Protein AF-A0A9W4NIS5-F1 (afdb_monomer)

Sequence (212 aa):
MEQDPGFIAAVEEARQGLAEGGVPIGAALVSKDGKILGRGHNMRVQKGSAILHMSALENSGRLPASAYEGATMYTTLSPCDMCTGACLLYKVKRVVIGENKSFMGGEDLLKNRGAETVVLDNQECKDLMEKFMKDSPQLWYVLGVWFAGQSASLVSGLANFIINTNCSVRCSGTRISVSNLIRHAYINPIYIWKSNNPSRSRNTFKSKIISF

pLDDT: mean 76.94, std 27.96, range [25.64, 98.81]

Secondary structure (DSSP, 8-state):
-TTSHHHHHHHHHHHHHHHTTS---EEEEE-TTS-EEEEEE--TTTT--SS-SSTHHHHT-S--GGGTTT-EEEEEEPPPHHHHHHHHHTT-SEEEEEE-SS---SHHHHHHTT-EEEE---HHHHHHHHHHHHH-HHHHHT-TTSTTSS-THHHHHHHHHHHHS-PEEEETTEEEEHHHHHHHHTT-TT---------------PPPP---

Nearest PDB structures (foldseek):
  8i3p-assembly1_A  TM=9.711E-01  e=4.984E-20  Saccharomyces cerevisiae S288C
  8vlj-assembly1_B  TM=9.833E-01  e=7.877E-20  Saccharomyces cerevisiae
  1ysb-assembly1_A  TM=9.838E-01  e=1.968E-19  Saccharomyces cerevisiae
  8vlm-assembly2_C  TM=9.816E-01  e=2.913E-19  Saccharomyces cerevisiae
  2o3k-assembly1_B  TM=9.723E-01  e=4.605E-19  Saccharomyces cerevisiae

Foldseek 3Di:
DCPQPQQVLQQVQLVVCVVVVHHSKKKFKAFLVSHTLFIHAACCPVPVDPQVHYCRVVRSPDDDLNRQVQIEMEMAEADAPSRLVVNVVSVRQEYEYNDDPLHHHCQVVCVVSRRHYHYPPHPSSVVSNVVCCVVPVCNVCVPPVRPPDDDCPVVVVVVVVLQPPQDWDDDPHDTDGPVVVVVVCPPDVPDDDDDPDPDDDDDDDDDDDDDD

Solvent-accessible surface area (backbone atoms only — not comparable to full-atom values): 12149 Å² total; per-residue (Å²): 110,80,83,35,71,46,41,44,48,4,50,52,24,11,53,49,17,40,76,69,73,25,55,52,31,6,11,14,34,22,28,62,87,70,46,76,56,16,54,23,23,18,31,37,63,80,66,70,35,93,76,37,58,52,26,8,64,67,61,37,53,96,68,63,75,72,57,28,51,60,8,36,38,22,26,24,44,38,43,42,61,70,56,36,49,50,41,57,74,58,49,35,38,29,39,41,23,23,24,50,83,97,46,68,45,32,62,66,58,40,46,77,70,68,22,48,72,46,75,68,69,35,63,68,44,44,52,50,44,53,51,45,49,70,76,39,41,69,77,64,56,71,49,83,78,65,66,86,77,59,74,69,70,70,60,46,57,59,49,51,52,59,70,72,44,91,62,69,58,79,56,95,94,44,85,47,57,54,75,66,58,52,62,59,64,76,75,52,93,86,75,87,87,79,79,92,64,98,82,78,82,92,78,88,81,83,82,79,87,79,89,130

Structure (mmCIF, N/CA/C/O backbone):
data_AF-A0A9W4NIS5-F1
#
_entry.id   AF-A0A9W4NIS5-F1
#
loop_
_atom_site.group_PDB
_atom_site.id
_atom_site.type_symbol
_atom_site.label_atom_id
_atom_site.label_alt_id
_atom_site.label_comp_id
_atom_site.label_asym_id
_atom_site.label_entity_id
_atom_site.label_seq_id
_atom_site.pdbx_PDB_ins_code
_atom_site.Cartn_x
_atom_site.Cartn_y
_atom_site.Cartn_z
_atom_site.occupancy
_atom_site.B_iso_or_equiv
_atom_site.auth_seq_id
_atom_site.auth_comp_id
_atom_site.auth_asym_id
_atom_site.auth_atom_id
_atom_site.pdbx_PDB_model_num
ATOM 1 N N . MET A 1 1 ? -14.913 -3.752 -1.305 1.00 81.00 1 MET A N 1
ATOM 2 C CA . MET A 1 1 ? -13.622 -3.216 -0.812 1.00 81.00 1 MET A CA 1
ATOM 3 C C . MET A 1 1 ? -12.853 -2.514 -1.920 1.00 81.00 1 MET A C 1
ATOM 5 O O . MET A 1 1 ? -12.187 -1.541 -1.623 1.00 81.00 1 MET A O 1
ATOM 9 N N . GLU A 1 2 ? -12.975 -2.926 -3.185 1.00 87.38 2 GLU A N 1
ATOM 10 C CA . GLU A 1 2 ? -12.350 -2.194 -4.302 1.00 87.38 2 GLU A CA 1
ATOM 11 C C . GLU A 1 2 ? -12.879 -0.757 -4.477 1.00 87.38 2 GLU A C 1
ATOM 13 O O . GLU A 1 2 ? -12.187 0.115 -4.980 1.00 87.38 2 GLU A O 1
ATOM 18 N N . GLN A 1 3 ? -14.104 -0.495 -4.024 1.00 92.88 3 GLN A N 1
ATOM 19 C CA . GLN A 1 3 ? -14.760 0.815 -4.063 1.00 92.88 3 GLN A CA 1
ATOM 20 C C . GLN A 1 3 ? -14.457 1.656 -2.812 1.00 92.88 3 GLN A C 1
ATOM 22 O O . GLN A 1 3 ? -15.015 2.737 -2.642 1.00 92.88 3 GLN A O 1
ATOM 27 N N . ASP A 1 4 ? -13.624 1.145 -1.901 1.00 96.31 4 ASP A N 1
ATOM 28 C CA . ASP A 1 4 ? -13.212 1.874 -0.707 1.00 96.31 4 ASP A CA 1
ATOM 29 C C . ASP A 1 4 ? -12.335 3.073 -1.113 1.00 96.31 4 ASP A C 1
ATOM 31 O O . ASP A 1 4 ? -11.377 2.878 -1.871 1.00 96.31 4 ASP A O 1
ATOM 35 N N . PRO A 1 5 ? -12.602 4.294 -0.610 1.00 97.38 5 PRO A N 1
ATOM 36 C CA . PRO A 1 5 ? -11.780 5.466 -0.902 1.00 97.38 5 PRO A CA 1
ATOM 37 C C . PRO A 1 5 ? -10.281 5.257 -0.643 1.00 97.38 5 PRO A C 1
ATOM 39 O O . PRO A 1 5 ? -9.452 5.803 -1.370 1.00 97.38 5 PRO A O 1
ATOM 42 N N . GLY A 1 6 ? -9.917 4.451 0.360 1.00 98.25 6 GLY A N 1
ATOM 43 C CA . GLY A 1 6 ? -8.529 4.093 0.647 1.00 98.25 6 GLY A CA 1
ATOM 44 C C . GLY A 1 6 ? -7.890 3.243 -0.448 1.00 98.25 6 GLY A C 1
ATOM 45 O O . GLY A 1 6 ? -6.753 3.500 -0.844 1.00 98.25 6 GLY A O 1
ATOM 46 N N . PHE A 1 7 ? -8.626 2.262 -0.977 1.00 98.62 7 PHE A N 1
ATOM 47 C CA . PHE A 1 7 ? -8.127 1.428 -2.069 1.00 98.62 7 PHE A CA 1
ATOM 48 C C . PHE A 1 7 ? -8.050 2.208 -3.383 1.00 98.62 7 PHE A C 1
ATOM 50 O O . PHE A 1 7 ? -7.034 2.136 -4.071 1.00 98.62 7 PHE A O 1
ATOM 57 N N . ILE A 1 8 ? -9.068 3.021 -3.686 1.00 98.69 8 ILE A N 1
ATOM 58 C CA . ILE A 1 8 ? -9.067 3.919 -4.851 1.00 98.69 8 ILE A CA 1
ATOM 59 C C . ILE A 1 8 ? -7.841 4.839 -4.806 1.00 98.69 8 ILE A C 1
ATOM 61 O O . ILE A 1 8 ? -7.107 4.934 -5.788 1.00 98.69 8 ILE A O 1
ATOM 65 N N . ALA A 1 9 ? -7.555 5.444 -3.647 1.00 98.75 9 ALA A N 1
ATOM 66 C CA . ALA A 1 9 ? -6.371 6.277 -3.465 1.00 98.75 9 ALA A CA 1
ATOM 67 C C . ALA A 1 9 ? -5.063 5.501 -3.699 1.00 98.75 9 ALA A C 1
ATOM 69 O O . ALA A 1 9 ? -4.161 6.020 -4.350 1.00 98.75 9 ALA A O 1
ATOM 70 N N . ALA A 1 10 ? -4.951 4.259 -3.218 1.00 98.81 10 ALA A N 1
ATOM 71 C CA . ALA A 1 10 ? -3.770 3.431 -3.464 1.00 98.81 10 ALA A CA 1
ATOM 72 C C . ALA A 1 10 ? -3.571 3.129 -4.963 1.00 98.81 10 ALA A C 1
ATOM 74 O O . ALA A 1 10 ? -2.448 3.216 -5.457 1.00 98.81 10 ALA A O 1
ATOM 75 N N . VAL A 1 11 ? -4.642 2.830 -5.707 1.00 98.81 11 VAL A N 1
ATOM 76 C CA . VAL A 1 11 ? -4.572 2.589 -7.161 1.00 98.81 11 VAL A CA 1
ATOM 77 C C . VAL A 1 11 ? -4.195 3.861 -7.924 1.00 98.81 11 VAL A C 1
ATOM 79 O O . VAL A 1 11 ? -3.337 3.822 -8.804 1.00 98.81 11 VAL A O 1
ATOM 82 N N . GLU A 1 12 ? -4.770 5.008 -7.567 1.00 98.75 12 GLU A N 1
ATOM 83 C CA . GLU A 1 12 ? -4.388 6.304 -8.139 1.00 98.75 12 GLU A CA 1
ATOM 84 C C . GLU A 1 12 ? -2.903 6.623 -7.911 1.00 98.75 12 GLU A C 1
ATOM 86 O O . GLU A 1 12 ? -2.223 7.067 -8.834 1.00 98.75 12 GLU A O 1
ATOM 91 N N . GLU A 1 13 ? -2.378 6.357 -6.711 1.00 98.81 13 GLU A N 1
ATOM 92 C CA . GLU A 1 13 ? -0.949 6.502 -6.410 1.00 98.81 13 GLU A CA 1
ATOM 93 C C . GLU A 1 13 ? -0.087 5.572 -7.275 1.00 98.81 13 GLU A C 1
ATOM 95 O O . GLU A 1 13 ? 0.936 5.998 -7.805 1.00 98.81 13 GLU A O 1
ATOM 100 N N . ALA A 1 14 ? -0.503 4.320 -7.484 1.00 98.69 14 ALA A N 1
ATOM 101 C CA . ALA A 1 14 ? 0.213 3.398 -8.366 1.00 98.69 14 ALA A CA 1
ATOM 102 C C . ALA A 1 14 ? 0.260 3.900 -9.820 1.00 98.69 14 ALA A C 1
ATOM 104 O O . ALA A 1 14 ? 1.318 3.858 -10.453 1.00 98.69 14 ALA A O 1
ATOM 105 N N . ARG A 1 15 ? -0.862 4.425 -10.337 1.00 98.62 15 ARG A N 1
ATOM 106 C CA . ARG A 1 15 ? -0.924 5.050 -11.670 1.00 98.62 15 ARG A CA 1
ATOM 107 C C . ARG A 1 15 ? -0.006 6.270 -11.758 1.00 98.62 15 ARG A C 1
ATOM 109 O O . ARG A 1 15 ? 0.700 6.420 -12.752 1.00 98.62 15 ARG A O 1
ATOM 116 N N . GLN A 1 16 ? 0.003 7.111 -10.725 1.00 98.56 16 GLN A N 1
ATOM 117 C CA . GLN A 1 16 ? 0.866 8.289 -10.654 1.00 98.56 16 GLN A CA 1
ATOM 118 C C . GLN A 1 16 ? 2.348 7.892 -10.665 1.00 98.56 16 GLN A C 1
ATOM 120 O O . GLN A 1 16 ? 3.110 8.403 -11.482 1.00 98.56 16 GLN A O 1
ATOM 125 N N . GLY A 1 17 ? 2.743 6.916 -9.843 1.00 97.94 17 GLY A N 1
ATOM 126 C CA . GLY A 1 17 ? 4.112 6.404 -9.825 1.00 97.94 17 GLY A CA 1
ATOM 127 C C . GLY A 1 17 ? 4.555 5.852 -11.178 1.00 97.94 17 GLY A C 1
ATOM 128 O O . GLY A 1 17 ? 5.677 6.117 -11.605 1.00 97.94 17 GLY A O 1
ATOM 129 N N . LEU A 1 18 ? 3.663 5.159 -11.896 1.00 97.56 18 LEU A N 1
ATOM 130 C CA . LEU A 1 18 ? 3.935 4.706 -13.262 1.00 97.56 18 LEU A CA 1
ATOM 131 C C . LEU A 1 18 ? 4.129 5.874 -14.235 1.00 97.56 18 LEU A C 1
ATOM 133 O O . LEU A 1 18 ? 5.052 5.850 -15.047 1.00 97.56 18 LEU A O 1
ATOM 137 N N . ALA A 1 19 ? 3.262 6.888 -14.163 1.00 98.00 19 ALA A N 1
ATOM 138 C CA . ALA A 1 19 ? 3.329 8.074 -15.017 1.00 98.00 19 ALA A CA 1
ATOM 139 C C . ALA A 1 19 ? 4.621 8.880 -14.797 1.00 98.00 19 ALA A C 1
ATOM 141 O O . ALA A 1 19 ? 5.132 9.500 -15.727 1.00 98.00 19 ALA A O 1
ATOM 142 N N . GLU A 1 20 ? 5.186 8.817 -13.592 1.00 97.50 20 GLU A N 1
ATOM 143 C CA . GLU A 1 20 ? 6.483 9.400 -13.237 1.00 97.50 20 GLU A CA 1
ATOM 144 C C . GLU A 1 20 ? 7.687 8.519 -13.638 1.00 97.50 20 GLU A C 1
ATOM 146 O O . GLU A 1 20 ? 8.835 8.873 -13.366 1.00 97.50 20 GLU A O 1
ATOM 151 N N . GLY A 1 21 ? 7.452 7.369 -14.282 1.00 95.31 21 GLY A N 1
ATOM 152 C CA . GLY A 1 21 ? 8.488 6.410 -14.685 1.00 95.31 21 GLY A CA 1
ATOM 153 C C . GLY A 1 21 ? 8.998 5.515 -13.547 1.00 95.31 21 GLY A C 1
ATOM 154 O O . GLY A 1 21 ? 10.015 4.834 -13.698 1.00 95.31 21 GLY A O 1
ATOM 155 N N . GLY A 1 22 ? 8.320 5.533 -12.399 1.00 95.75 22 GLY A N 1
ATOM 156 C CA . GLY A 1 22 ? 8.605 4.719 -11.224 1.00 95.75 22 GLY A CA 1
ATOM 157 C C . GLY A 1 22 ? 7.887 3.368 -11.214 1.00 95.75 22 GLY A C 1
ATOM 158 O O . GLY A 1 22 ? 7.173 2.992 -12.141 1.00 95.75 22 GLY A O 1
ATOM 159 N N . VAL A 1 23 ? 8.092 2.617 -10.128 1.00 97.00 23 VAL A N 1
ATOM 160 C CA . VAL A 1 23 ? 7.439 1.316 -9.910 1.00 97.00 23 VAL A CA 1
ATOM 161 C C . VAL A 1 23 ? 5.972 1.556 -9.508 1.00 97.00 23 VAL A C 1
ATOM 163 O O . VAL A 1 23 ? 5.749 2.326 -8.571 1.00 97.00 23 VAL A O 1
ATOM 166 N N . PRO A 1 24 ? 4.969 0.908 -10.134 1.00 98.12 24 PRO A N 1
ATOM 167 C CA . PRO A 1 24 ? 3.545 1.190 -9.912 1.00 98.12 24 PRO A CA 1
ATOM 168 C C . PRO A 1 24 ? 3.000 0.540 -8.630 1.00 98.12 24 PRO A C 1
ATOM 170 O O . PRO A 1 24 ? 2.054 -0.245 -8.648 1.00 98.12 24 PRO A O 1
ATOM 173 N N . ILE A 1 25 ? 3.607 0.858 -7.489 1.00 98.56 25 ILE A N 1
ATOM 174 C CA . ILE A 1 25 ? 3.161 0.401 -6.171 1.00 98.56 25 ILE A CA 1
ATOM 175 C C . ILE A 1 25 ? 2.665 1.617 -5.408 1.00 98.56 25 ILE A C 1
ATOM 177 O O . ILE A 1 25 ? 3.454 2.497 -5.062 1.00 98.56 25 ILE A O 1
ATOM 181 N N . GLY A 1 26 ? 1.361 1.658 -5.158 1.00 98.75 26 GLY A N 1
ATOM 182 C CA . GLY A 1 26 ? 0.691 2.718 -4.421 1.00 98.75 26 GLY A CA 1
ATOM 183 C C . GLY A 1 26 ? 0.136 2.210 -3.099 1.00 98.75 26 GLY A C 1
ATOM 184 O O . GLY A 1 26 ? -0.161 1.024 -2.949 1.00 98.75 26 GLY A O 1
ATOM 185 N N . ALA A 1 27 ? 0.008 3.110 -2.130 1.00 98.81 27 ALA A N 1
ATOM 186 C CA . ALA A 1 27 ? -0.532 2.804 -0.818 1.00 98.81 27 ALA A CA 1
ATOM 187 C C . ALA A 1 27 ? -1.290 3.989 -0.211 1.00 98.81 27 ALA A C 1
ATOM 189 O O . ALA A 1 27 ? -1.038 5.153 -0.537 1.00 98.81 27 ALA A O 1
ATOM 190 N N . ALA A 1 28 ? -2.184 3.688 0.728 1.00 98.81 28 ALA A N 1
ATOM 191 C CA . ALA A 1 28 ? -2.889 4.674 1.535 1.00 98.81 28 ALA A CA 1
ATOM 192 C C . ALA A 1 28 ? -3.097 4.157 2.964 1.00 98.81 28 ALA A C 1
ATOM 194 O O . ALA A 1 28 ? -3.598 3.054 3.175 1.00 98.81 28 ALA A O 1
ATOM 195 N N . LEU A 1 29 ? -2.740 4.974 3.953 1.00 98.75 29 LEU A N 1
ATOM 196 C CA . LEU A 1 29 ? -3.065 4.751 5.355 1.00 98.75 29 LEU A CA 1
ATOM 197 C C . LEU A 1 29 ? -4.382 5.459 5.676 1.00 98.75 29 LEU A C 1
ATOM 199 O O . LEU A 1 29 ? -4.493 6.676 5.519 1.00 98.75 29 LEU A O 1
ATOM 203 N N . VAL A 1 30 ? -5.357 4.708 6.175 1.00 98.69 30 VAL A N 1
ATOM 204 C CA . VAL A 1 30 ? -6.698 5.203 6.499 1.00 98.69 30 VAL A CA 1
ATOM 205 C C . VAL A 1 30 ? -6.990 4.953 7.973 1.00 98.69 30 VAL A C 1
ATOM 207 O O . VAL A 1 30 ? -6.763 3.853 8.474 1.00 98.69 30 VAL A O 1
ATOM 210 N N . SER A 1 31 ? -7.478 5.968 8.684 1.00 98.00 31 SER A N 1
ATOM 211 C CA . SER A 1 31 ? -7.878 5.839 10.086 1.00 98.00 31 SER A CA 1
ATOM 212 C C . SER A 1 31 ? -9.093 4.922 10.240 1.00 98.00 31 SER A C 1
ATOM 214 O O . SER A 1 31 ? -9.823 4.659 9.284 1.00 98.00 31 SER A O 1
ATOM 216 N N . LYS A 1 32 ? -9.369 4.484 11.473 1.00 96.69 32 LYS A N 1
ATOM 217 C CA . LYS A 1 32 ? -10.580 3.709 11.797 1.00 96.69 32 LYS A CA 1
ATOM 218 C C . LYS A 1 32 ? -11.889 4.408 11.389 1.00 96.69 32 LYS A C 1
ATOM 220 O O . LYS A 1 32 ? -12.876 3.737 11.118 1.00 96.69 32 LYS A O 1
ATOM 225 N N . ASP A 1 33 ? -11.872 5.741 11.330 1.00 95.69 33 ASP A N 1
ATOM 226 C CA . ASP A 1 33 ? -13.024 6.581 10.985 1.00 95.69 33 ASP A CA 1
ATOM 227 C C . ASP A 1 33 ? -13.126 6.840 9.466 1.00 95.69 33 ASP A C 1
ATOM 229 O O . ASP A 1 33 ? -13.938 7.648 9.025 1.00 95.69 33 ASP A O 1
ATOM 233 N N . GLY A 1 34 ? -12.279 6.196 8.652 1.00 95.94 34 GLY A N 1
ATOM 234 C CA . GLY A 1 34 ? -12.296 6.315 7.190 1.00 95.94 34 GLY A CA 1
ATOM 235 C C . GLY A 1 34 ? -11.534 7.520 6.629 1.00 95.94 34 GLY A C 1
ATOM 236 O O . GLY A 1 34 ? -11.573 7.766 5.425 1.00 95.94 34 GLY A O 1
ATOM 237 N N . LYS A 1 35 ? -10.811 8.282 7.461 1.00 97.69 35 LYS A N 1
ATOM 238 C CA . LYS A 1 35 ? -10.006 9.422 6.995 1.00 97.69 35 LYS A CA 1
ATOM 239 C C . LYS A 1 35 ? -8.674 8.939 6.427 1.00 97.69 35 LYS A C 1
ATOM 241 O O . LYS A 1 35 ? -7.916 8.277 7.131 1.00 97.69 35 LYS A O 1
ATOM 246 N N . ILE A 1 36 ? -8.333 9.347 5.205 1.00 98.50 36 ILE A N 1
ATOM 247 C CA . ILE A 1 36 ? -6.986 9.141 4.655 1.00 98.50 36 ILE A CA 1
ATOM 248 C C . ILE A 1 36 ? -5.997 9.994 5.459 1.00 98.50 36 ILE A C 1
ATOM 250 O O . ILE A 1 36 ? -6.069 11.224 5.463 1.00 98.50 36 ILE A O 1
ATOM 254 N N . LEU A 1 37 ? -5.098 9.324 6.175 1.00 98.31 37 LEU A N 1
ATOM 255 C CA . LEU A 1 37 ? -4.039 9.931 6.979 1.00 98.31 37 LEU A CA 1
ATOM 256 C C . LEU A 1 37 ? -2.814 10.260 6.126 1.00 98.31 37 LEU A C 1
ATOM 258 O O . LEU A 1 37 ? -2.158 11.268 6.355 1.00 98.31 37 LEU A O 1
ATOM 262 N N . GLY A 1 38 ? -2.531 9.421 5.132 1.00 98.50 38 GLY A N 1
ATOM 263 C CA . GLY A 1 38 ? -1.482 9.631 4.145 1.00 98.50 38 GLY A CA 1
ATOM 264 C C . GLY A 1 38 ? -1.657 8.680 2.971 1.00 98.50 38 GLY A C 1
ATOM 265 O O . GLY A 1 38 ? -2.181 7.579 3.125 1.00 98.50 38 GLY A O 1
ATOM 266 N N . ARG A 1 39 ? -1.225 9.109 1.790 1.00 98.69 39 ARG A N 1
ATOM 267 C CA . ARG A 1 39 ? -1.200 8.310 0.560 1.00 98.69 39 ARG A CA 1
ATOM 268 C C . ARG A 1 39 ? 0.105 8.571 -0.172 1.00 98.69 39 ARG A C 1
ATOM 270 O O . ARG A 1 39 ? 0.717 9.622 0.024 1.00 98.69 39 ARG A O 1
ATOM 277 N N . GLY A 1 40 ? 0.569 7.600 -0.937 1.00 98.69 40 GLY A N 1
ATOM 278 C CA . GLY A 1 40 ? 1.824 7.721 -1.660 1.00 98.69 40 GLY A CA 1
ATOM 279 C C . GLY A 1 40 ? 2.192 6.453 -2.409 1.00 98.69 40 GLY A C 1
ATOM 280 O O . GLY A 1 40 ? 1.714 5.366 -2.085 1.00 98.69 40 GLY A O 1
ATOM 281 N N . HIS A 1 41 ? 3.097 6.585 -3.367 1.00 98.75 41 HIS A N 1
ATOM 282 C CA . HIS A 1 41 ? 3.624 5.479 -4.155 1.00 98.75 41 HIS A CA 1
ATOM 283 C C . HIS A 1 41 ? 5.127 5.274 -3.956 1.00 98.75 41 HIS A C 1
ATOM 285 O O . HIS A 1 41 ? 5.774 5.936 -3.134 1.00 98.75 41 HIS A O 1
ATOM 291 N N . ASN A 1 42 ? 5.673 4.287 -4.655 1.00 98.31 42 ASN A N 1
ATOM 292 C CA . ASN A 1 42 ? 7.093 3.983 -4.679 1.00 98.31 42 ASN A CA 1
ATOM 293 C C . ASN A 1 42 ? 7.905 5.160 -5.244 1.00 98.31 42 ASN A C 1
ATOM 295 O O . ASN A 1 42 ? 7.661 5.598 -6.363 1.00 98.31 42 ASN A O 1
ATOM 299 N N . MET A 1 43 ? 8.906 5.625 -4.491 1.00 98.06 43 MET A N 1
ATOM 300 C CA . MET A 1 43 ? 9.770 6.755 -4.868 1.00 98.06 43 MET A CA 1
ATOM 301 C C . MET A 1 43 ? 11.206 6.323 -5.186 1.00 98.06 43 MET A C 1
ATOM 303 O O . MET A 1 43 ? 12.149 7.110 -5.042 1.00 98.06 43 MET A O 1
ATOM 307 N N . ARG A 1 44 ? 11.415 5.059 -5.572 1.00 95.19 44 ARG A N 1
ATOM 308 C CA . ARG A 1 44 ? 12.757 4.543 -5.868 1.00 95.19 44 ARG A CA 1
ATOM 309 C C . ARG A 1 44 ? 13.398 5.277 -7.035 1.00 95.19 44 ARG A C 1
ATOM 311 O O . ARG A 1 44 ? 14.567 5.632 -6.946 1.00 95.19 44 ARG A O 1
ATOM 318 N N . VAL A 1 45 ? 12.652 5.491 -8.114 1.00 95.38 45 VAL A N 1
ATOM 319 C CA . VAL A 1 45 ? 13.178 6.143 -9.322 1.00 95.38 45 VAL A CA 1
ATOM 320 C C . VAL A 1 45 ? 13.212 7.653 -9.116 1.00 95.38 45 VAL A C 1
ATOM 322 O O . VAL A 1 45 ? 14.251 8.283 -9.272 1.00 95.38 45 VAL A O 1
ATOM 325 N N . GLN A 1 46 ? 12.101 8.213 -8.652 1.00 97.12 46 GLN A N 1
ATOM 326 C CA . GLN A 1 46 ? 11.860 9.649 -8.553 1.00 97.12 46 GLN A CA 1
ATOM 327 C C . GLN A 1 46 ? 12.766 10.342 -7.533 1.00 97.12 46 GLN A C 1
ATOM 329 O O . GLN A 1 46 ? 13.133 11.499 -7.717 1.00 97.12 46 GLN A O 1
ATOM 334 N N . LYS A 1 47 ? 13.139 9.645 -6.452 1.00 96.88 47 LYS A N 1
ATOM 335 C CA . LYS A 1 47 ? 14.018 10.179 -5.396 1.00 96.88 47 LYS A CA 1
ATOM 336 C C . LYS A 1 47 ? 15.328 9.407 -5.240 1.00 96.88 47 LYS A C 1
ATOM 338 O O . LYS A 1 47 ? 16.062 9.669 -4.291 1.00 96.88 47 LYS A O 1
ATOM 343 N N . GLY A 1 48 ? 15.607 8.418 -6.093 1.00 94.94 48 GLY A N 1
ATOM 344 C CA . GLY A 1 48 ? 16.742 7.509 -5.886 1.00 94.94 48 GLY A CA 1
ATOM 345 C C . GLY A 1 48 ? 16.668 6.754 -4.550 1.00 94.94 48 GLY A C 1
ATOM 346 O O . GLY A 1 48 ? 17.699 6.412 -3.975 1.00 94.94 48 GLY A O 1
ATOM 347 N N . SER A 1 49 ? 15.464 6.564 -3.995 1.00 95.50 49 SER A N 1
ATOM 348 C CA . SER A 1 49 ? 15.302 6.069 -2.628 1.00 95.50 49 SER A CA 1
ATOM 349 C C . SER A 1 49 ? 15.439 4.552 -2.542 1.00 95.50 49 SER A C 1
ATOM 351 O O . SER A 1 49 ? 14.811 3.811 -3.295 1.00 95.50 49 SER A O 1
ATOM 353 N N . ALA A 1 50 ? 16.194 4.084 -1.551 1.00 93.69 50 ALA A N 1
ATOM 354 C CA . ALA A 1 50 ? 16.315 2.662 -1.243 1.00 93.69 50 ALA A CA 1
ATOM 355 C C . ALA A 1 50 ? 15.182 2.118 -0.351 1.00 93.69 50 ALA A C 1
ATOM 357 O O . ALA A 1 50 ? 15.092 0.907 -0.182 1.00 93.69 50 ALA A O 1
ATOM 358 N N . ILE A 1 51 ? 14.359 2.986 0.255 1.00 94.94 51 ILE A N 1
ATOM 359 C CA . ILE A 1 51 ? 13.408 2.591 1.315 1.00 94.94 51 ILE A CA 1
ATOM 360 C C . ILE A 1 51 ? 11.978 3.102 1.107 1.00 94.94 51 ILE A C 1
ATOM 362 O O . ILE A 1 51 ? 11.048 2.594 1.729 1.00 94.94 51 ILE A O 1
ATOM 366 N N . LEU A 1 52 ? 11.757 4.085 0.228 1.00 97.06 52 LEU A N 1
ATOM 367 C CA . LEU A 1 52 ? 10.418 4.611 -0.053 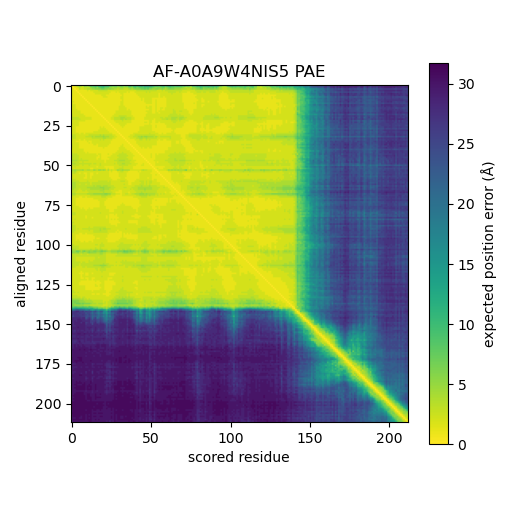1.00 97.06 52 LEU A CA 1
ATOM 368 C C . LEU A 1 52 ? 9.661 3.688 -1.020 1.00 97.06 52 LEU A C 1
ATOM 370 O O . LEU A 1 52 ? 9.377 4.060 -2.155 1.00 97.06 52 LEU A O 1
ATOM 374 N N . HIS A 1 53 ? 9.356 2.467 -0.575 1.00 96.56 53 HIS A N 1
ATOM 375 C CA . HIS A 1 53 ? 8.610 1.479 -1.363 1.00 96.56 53 HIS A CA 1
ATOM 376 C C . HIS A 1 53 ? 7.112 1.795 -1.435 1.00 96.56 53 HIS A C 1
ATOM 378 O O . HIS A 1 53 ? 6.494 1.590 -2.472 1.00 96.56 53 HIS A O 1
ATOM 384 N N . MET A 1 54 ? 6.559 2.301 -0.330 1.00 93.31 54 MET A N 1
ATOM 385 C CA . MET A 1 54 ? 5.176 2.753 -0.179 1.00 93.31 54 MET A CA 1
ATOM 386 C C . MET A 1 54 ? 5.212 4.040 0.650 1.00 93.31 54 MET A C 1
ATOM 388 O O . MET A 1 54 ? 5.259 3.989 1.881 1.00 93.31 54 MET A O 1
ATOM 392 N N . SER A 1 55 ? 5.261 5.204 0.001 1.00 96.75 55 SER A N 1
ATOM 393 C CA . SER A 1 55 ? 5.491 6.478 0.705 1.00 96.75 55 SER A CA 1
ATOM 394 C C . SER A 1 55 ? 4.312 6.960 1.563 1.00 96.75 55 SER A C 1
ATOM 396 O O . SER A 1 55 ? 4.443 7.965 2.249 1.00 96.75 55 SER A O 1
ATOM 398 N N . ALA A 1 56 ? 3.191 6.232 1.611 1.00 98.25 56 ALA A N 1
ATOM 399 C CA . ALA A 1 56 ? 2.006 6.597 2.392 1.00 98.25 56 ALA A CA 1
ATOM 400 C C . ALA A 1 56 ? 2.281 6.861 3.884 1.00 98.25 56 ALA A C 1
ATOM 402 O O . ALA A 1 56 ? 1.729 7.811 4.435 1.00 98.25 56 ALA A O 1
ATOM 403 N N . LEU A 1 57 ? 3.140 6.060 4.533 1.00 97.62 57 LEU A N 1
ATOM 404 C CA . LEU A 1 57 ? 3.519 6.278 5.939 1.00 97.62 57 LEU A CA 1
ATOM 405 C C . LEU A 1 57 ? 4.330 7.567 6.111 1.00 97.62 57 LEU A C 1
ATOM 407 O O . LEU A 1 57 ? 4.003 8.377 6.973 1.00 97.62 57 LEU A O 1
ATOM 411 N N . GLU A 1 58 ? 5.334 7.787 5.262 1.00 98.06 58 GLU A N 1
ATOM 412 C CA . GLU A 1 58 ? 6.140 9.017 5.262 1.00 98.06 58 GLU A CA 1
ATOM 413 C C . GLU A 1 58 ? 5.255 10.251 5.020 1.00 98.06 58 GLU A C 1
ATOM 415 O O . GLU A 1 58 ? 5.298 11.222 5.773 1.00 98.06 58 GLU A O 1
ATOM 420 N N . ASN A 1 59 ? 4.376 10.179 4.017 1.00 98.38 59 ASN A N 1
ATOM 421 C CA . ASN A 1 59 ? 3.475 11.262 3.629 1.00 98.38 59 ASN A CA 1
ATOM 422 C C . ASN A 1 59 ? 2.374 11.528 4.668 1.00 98.38 59 ASN A C 1
ATOM 424 O O . ASN A 1 59 ? 1.798 12.613 4.671 1.00 98.38 59 ASN A O 1
ATOM 428 N N . SER A 1 60 ? 2.087 10.574 5.561 1.00 97.50 60 SER A N 1
ATOM 429 C CA . SER A 1 60 ? 1.191 10.798 6.705 1.00 97.50 60 SER A CA 1
ATOM 430 C C . SER A 1 60 ? 1.812 11.696 7.784 1.00 97.50 60 SER A C 1
ATOM 432 O O . SER A 1 60 ? 1.110 12.220 8.652 1.00 97.50 60 SER A O 1
ATOM 434 N N . GLY A 1 61 ? 3.129 11.911 7.709 1.00 97.38 61 GLY A N 1
ATOM 435 C CA . GLY A 1 61 ? 3.885 12.686 8.673 1.00 97.38 61 GLY A CA 1
ATOM 436 C C . GLY A 1 61 ? 3.920 12.033 10.053 1.00 97.38 61 GLY A C 1
ATOM 437 O O . GLY A 1 61 ? 3.637 10.851 10.253 1.00 97.38 61 GLY A O 1
ATOM 438 N N . ARG A 1 62 ? 4.298 12.827 11.056 1.00 97.31 62 ARG A N 1
ATOM 439 C CA . ARG A 1 62 ? 4.364 12.345 12.434 1.00 97.31 62 ARG A CA 1
ATOM 440 C C . ARG A 1 62 ? 2.975 12.365 13.067 1.00 97.31 62 ARG A C 1
ATOM 442 O O . ARG A 1 62 ? 2.477 13.419 13.451 1.00 97.31 62 ARG A O 1
ATOM 449 N N . LEU A 1 63 ? 2.401 11.181 13.243 1.00 97.06 63 LEU A N 1
ATOM 450 C CA . LEU A 1 63 ? 1.112 10.984 13.904 1.00 97.06 63 LEU A CA 1
ATOM 451 C C . LEU A 1 63 ? 1.274 10.422 15.328 1.00 97.06 63 LEU A C 1
ATOM 453 O O . LEU A 1 63 ? 2.253 9.721 15.607 1.00 97.06 63 LEU A O 1
ATOM 457 N N . PRO A 1 64 ? 0.329 10.697 16.247 1.00 96.50 64 PRO A N 1
ATOM 458 C CA . PRO A 1 64 ? 0.291 10.025 17.542 1.00 96.50 64 PRO A CA 1
ATOM 459 C C . PRO A 1 64 ? -0.018 8.531 17.370 1.00 96.50 64 PRO A C 1
ATOM 461 O O . PRO A 1 64 ? -0.680 8.132 16.415 1.00 96.50 64 PRO A O 1
ATOM 464 N N . ALA A 1 65 ? 0.399 7.700 18.331 1.00 94.06 65 ALA A N 1
ATOM 465 C CA . ALA A 1 65 ? 0.169 6.250 18.283 1.00 94.06 65 ALA A CA 1
ATOM 466 C C . ALA A 1 65 ? -1.322 5.879 18.129 1.00 94.06 65 ALA A C 1
ATOM 468 O O . ALA A 1 65 ? -1.649 4.923 17.431 1.00 94.06 65 ALA A O 1
ATOM 469 N N . SER A 1 66 ? -2.221 6.674 18.716 1.00 94.94 66 SER A N 1
ATOM 470 C CA . SER A 1 66 ? -3.675 6.496 18.615 1.00 94.94 66 SER A CA 1
ATOM 471 C C . SER A 1 66 ? -4.227 6.653 17.195 1.00 94.94 66 SER A C 1
ATOM 473 O O . SER A 1 66 ? -5.297 6.129 16.908 1.00 94.94 66 SER A O 1
ATOM 475 N N . ALA A 1 67 ? -3.519 7.331 16.284 1.00 95.38 67 ALA A N 1
ATOM 476 C CA . ALA A 1 67 ? -3.966 7.479 14.897 1.00 95.38 67 ALA A CA 1
ATOM 477 C C . ALA A 1 67 ? -3.897 6.160 14.109 1.00 95.38 67 ALA A C 1
ATOM 479 O O . ALA A 1 67 ? -4.661 5.969 13.164 1.00 95.38 67 ALA A O 1
ATOM 480 N N . TYR A 1 68 ? -2.997 5.253 14.501 1.00 95.94 68 TYR A N 1
ATOM 481 C CA . TYR A 1 68 ? -2.825 3.943 13.868 1.00 95.94 68 TYR A CA 1
ATOM 482 C C . TYR A 1 68 ? -3.752 2.876 14.461 1.00 95.94 68 TYR A C 1
ATOM 484 O O . TYR A 1 68 ? -3.937 1.808 13.875 1.00 95.94 68 TYR A O 1
ATOM 492 N N . GLU A 1 69 ? -4.357 3.154 15.618 1.00 93.88 69 GLU A N 1
ATOM 493 C CA . GLU A 1 69 ? -5.277 2.235 16.273 1.00 93.88 69 GLU A CA 1
ATOM 494 C C . GLU A 1 69 ? -6.527 2.021 15.410 1.00 93.88 69 GLU A C 1
ATOM 496 O O . GLU A 1 69 ? -7.267 2.954 15.097 1.00 93.88 69 GLU A O 1
ATOM 501 N N . GLY A 1 70 ? -6.753 0.773 14.993 1.00 96.38 70 GLY A N 1
ATOM 502 C CA . GLY A 1 70 ? -7.845 0.433 14.078 1.00 96.38 70 GLY A CA 1
ATOM 503 C C . GLY A 1 70 ? -7.632 0.910 12.636 1.00 96.38 70 GLY A C 1
ATOM 504 O O . GLY A 1 70 ? -8.530 0.743 11.814 1.00 96.38 70 GLY A O 1
ATOM 505 N N . ALA A 1 71 ? -6.468 1.482 12.311 1.00 98.12 71 ALA A N 1
ATOM 506 C CA . ALA A 1 71 ? -6.165 1.938 10.963 1.00 98.12 71 ALA A CA 1
ATOM 507 C C . ALA A 1 71 ? -6.053 0.767 9.977 1.00 98.12 71 ALA A C 1
ATOM 509 O O . ALA A 1 71 ? -5.689 -0.358 10.341 1.00 98.12 71 ALA A O 1
ATOM 510 N N . THR A 1 72 ? -6.340 1.066 8.712 1.00 98.69 72 THR A N 1
ATOM 511 C CA . THR A 1 72 ? -6.171 0.160 7.577 1.00 98.69 72 THR A CA 1
ATOM 512 C C . THR A 1 72 ? -5.081 0.691 6.650 1.00 98.69 72 THR A C 1
ATOM 514 O O . THR A 1 72 ? -5.110 1.857 6.261 1.00 98.69 72 THR A O 1
ATOM 517 N N . MET A 1 73 ? -4.127 -0.162 6.288 1.00 98.69 73 MET A N 1
ATOM 518 C CA . MET A 1 73 ? -3.185 0.093 5.200 1.00 98.69 73 MET A CA 1
ATOM 519 C C . MET A 1 73 ? -3.733 -0.536 3.923 1.00 98.69 73 MET A C 1
ATOM 521 O O . MET A 1 73 ? -3.918 -1.748 3.873 1.00 98.69 73 MET A O 1
ATOM 525 N N . TYR A 1 74 ? -3.957 0.265 2.891 1.00 98.81 74 TYR A N 1
ATOM 526 C CA . TYR A 1 74 ? -4.227 -0.212 1.540 1.00 98.81 74 TYR A CA 1
ATOM 527 C C . TYR A 1 74 ? -2.924 -0.181 0.749 1.00 98.81 74 TYR A C 1
ATOM 529 O O . TYR A 1 74 ? -2.187 0.799 0.828 1.00 98.81 74 TYR A O 1
ATOM 537 N N . THR A 1 75 ? -2.638 -1.231 -0.011 1.00 98.75 75 THR A N 1
ATOM 538 C CA . THR A 1 75 ? -1.496 -1.310 -0.930 1.00 98.75 75 THR A CA 1
ATOM 539 C C . THR A 1 75 ? -1.918 -2.023 -2.206 1.00 98.75 75 THR A C 1
ATOM 541 O O . THR A 1 75 ? -2.695 -2.973 -2.148 1.00 98.75 75 THR A O 1
ATOM 544 N N . THR A 1 76 ? -1.426 -1.591 -3.365 1.00 98.75 76 THR A N 1
ATOM 545 C CA . THR A 1 76 ? -1.751 -2.245 -4.645 1.00 98.75 76 THR A CA 1
ATOM 546 C C . THR A 1 76 ? -1.055 -3.592 -4.816 1.00 98.75 76 THR A C 1
ATOM 548 O O . THR A 1 76 ? -1.595 -4.468 -5.482 1.00 98.75 76 THR A O 1
ATOM 551 N N . LEU A 1 77 ? 0.092 -3.790 -4.161 1.00 98.56 77 LEU A N 1
ATOM 552 C CA . LEU A 1 77 ? 0.893 -5.014 -4.216 1.00 98.56 77 LEU A CA 1
ATOM 553 C C . LEU A 1 77 ? 1.166 -5.557 -2.811 1.00 98.56 77 LEU A C 1
ATOM 555 O O . LEU A 1 77 ? 1.296 -4.788 -1.852 1.00 98.56 77 LEU A O 1
ATOM 559 N N . SER A 1 78 ? 1.293 -6.878 -2.698 1.00 98.31 78 SER A N 1
ATOM 560 C CA . SER A 1 78 ? 1.715 -7.562 -1.473 1.00 98.31 78 SER A CA 1
ATOM 561 C C . SER A 1 78 ? 2.962 -6.908 -0.849 1.00 98.31 78 SER A C 1
ATOM 563 O O . SER A 1 78 ? 3.970 -6.714 -1.539 1.00 98.31 78 SER A O 1
ATOM 565 N N . PRO A 1 79 ? 2.937 -6.538 0.446 1.00 97.81 79 PRO A N 1
ATOM 566 C CA . PRO A 1 79 ? 4.032 -5.799 1.061 1.00 97.81 79 PRO A CA 1
ATOM 567 C C . PRO A 1 79 ? 5.255 -6.695 1.285 1.00 97.81 79 PRO A C 1
ATOM 569 O O . PRO A 1 79 ? 5.158 -7.778 1.862 1.00 97.81 79 PRO A O 1
ATOM 572 N N . CYS A 1 80 ? 6.448 -6.214 0.926 1.00 96.69 80 CYS A N 1
ATOM 573 C CA . CYS A 1 80 ? 7.696 -6.899 1.278 1.00 96.69 80 CYS A CA 1
ATOM 574 C C . CYS A 1 80 ? 7.946 -6.905 2.795 1.00 96.69 80 CYS A C 1
ATOM 576 O O . CYS A 1 80 ? 7.241 -6.231 3.549 1.00 96.69 80 CYS A O 1
ATOM 578 N N . ASP A 1 81 ? 8.975 -7.618 3.258 1.00 96.69 81 ASP A N 1
ATOM 579 C CA . ASP A 1 81 ? 9.265 -7.758 4.694 1.00 96.69 81 ASP A CA 1
ATOM 580 C C . ASP A 1 81 ? 9.476 -6.417 5.409 1.00 96.69 81 ASP A C 1
ATOM 582 O O . ASP A 1 81 ? 9.022 -6.237 6.538 1.00 96.69 81 ASP A O 1
ATOM 586 N N . MET A 1 82 ? 10.094 -5.438 4.740 1.00 97.31 82 MET A N 1
ATOM 587 C CA . MET A 1 82 ? 10.269 -4.089 5.290 1.00 97.31 82 MET A CA 1
ATOM 588 C C . MET A 1 82 ? 8.917 -3.402 5.526 1.00 97.31 82 MET A C 1
ATOM 590 O O . MET A 1 82 ? 8.646 -2.891 6.611 1.00 97.31 82 MET A O 1
ATOM 594 N N . CYS A 1 83 ? 8.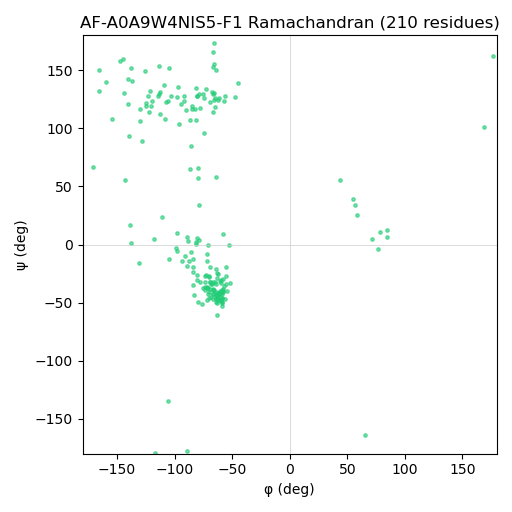054 -3.406 4.511 1.00 98.19 83 CYS A N 1
ATOM 595 C CA . CYS A 1 83 ? 6.729 -2.795 4.557 1.00 98.19 83 CYS A CA 1
ATOM 596 C C . CYS A 1 83 ? 5.795 -3.516 5.538 1.00 98.19 83 CYS A C 1
ATOM 598 O O . CYS A 1 83 ? 5.051 -2.877 6.284 1.00 98.19 83 CYS A O 1
ATOM 600 N N . THR A 1 84 ? 5.887 -4.844 5.580 1.00 98.44 84 THR A N 1
ATOM 601 C CA . THR A 1 84 ? 5.219 -5.699 6.562 1.00 98.44 84 THR A CA 1
ATOM 602 C C . THR A 1 84 ? 5.653 -5.331 7.978 1.00 98.44 84 THR A C 1
ATOM 604 O O . THR A 1 84 ? 4.813 -5.067 8.839 1.00 98.44 84 THR A O 1
ATOM 607 N N . GLY A 1 85 ? 6.964 -5.232 8.214 1.00 98.06 85 GLY A N 1
ATOM 608 C CA . GLY A 1 85 ? 7.527 -4.813 9.492 1.00 98.06 85 GLY A CA 1
ATOM 609 C C . GLY A 1 85 ? 7.046 -3.427 9.917 1.00 98.06 85 GLY A C 1
ATOM 610 O O . GLY A 1 85 ? 6.698 -3.243 11.080 1.00 98.06 85 GLY A O 1
ATOM 611 N N . ALA A 1 86 ? 6.943 -2.478 8.982 1.00 98.00 86 ALA A N 1
ATOM 612 C CA . ALA A 1 86 ? 6.410 -1.146 9.259 1.00 98.00 86 ALA A CA 1
ATOM 613 C C . ALA A 1 86 ? 4.932 -1.186 9.693 1.00 98.00 86 ALA A C 1
ATOM 615 O O . ALA A 1 86 ? 4.576 -0.579 10.703 1.00 98.00 86 ALA A O 1
ATOM 616 N N . CYS A 1 87 ? 4.081 -1.947 8.994 1.00 98.00 87 CYS A N 1
ATOM 617 C CA . CYS A 1 87 ? 2.671 -2.105 9.370 1.00 98.00 87 CYS A CA 1
ATOM 618 C C . CYS A 1 87 ? 2.522 -2.701 10.780 1.00 98.00 87 CYS A C 1
ATOM 620 O O . CYS A 1 87 ? 1.713 -2.223 11.576 1.00 98.00 87 CYS A O 1
ATOM 622 N N . LEU A 1 88 ? 3.342 -3.702 11.112 1.00 98.00 88 LEU A N 1
ATOM 623 C CA . LEU A 1 88 ? 3.348 -4.336 12.432 1.00 98.00 88 LEU A CA 1
ATOM 624 C C . LEU A 1 88 ? 3.894 -3.420 13.529 1.00 98.00 88 LEU A C 1
ATOM 626 O O . LEU A 1 88 ? 3.336 -3.383 14.625 1.00 98.00 88 LEU A O 1
ATOM 630 N N . LEU A 1 89 ? 4.956 -2.665 13.240 1.00 97.50 89 LEU A N 1
ATOM 631 C CA . LEU A 1 89 ? 5.557 -1.712 14.172 1.00 97.50 89 LEU A CA 1
ATOM 632 C C . LEU A 1 89 ? 4.537 -0.659 14.617 1.00 97.50 89 LEU A C 1
ATOM 634 O O . LEU A 1 89 ? 4.404 -0.400 15.813 1.00 97.50 89 LEU A O 1
ATOM 638 N N . TYR A 1 90 ? 3.784 -0.102 13.665 1.00 96.69 90 TYR A N 1
ATOM 639 C CA . TYR A 1 90 ? 2.719 0.866 13.942 1.00 96.69 90 TYR A CA 1
ATOM 640 C C . TYR A 1 90 ? 1.398 0.224 14.381 1.00 96.69 90 TYR A C 1
ATOM 642 O O . TYR A 1 90 ? 0.446 0.942 14.674 1.00 96.69 90 TYR A O 1
ATOM 650 N N . LYS A 1 91 ? 1.337 -1.111 14.482 1.00 96.12 91 LYS A N 1
ATOM 651 C CA . LYS A 1 91 ? 0.147 -1.876 14.886 1.00 96.12 91 LYS A CA 1
ATOM 652 C C . LYS A 1 91 ? -1.085 -1.567 14.031 1.00 96.12 91 LYS A C 1
ATOM 654 O O . LYS A 1 91 ? -2.202 -1.504 14.547 1.00 96.12 91 LYS A O 1
ATOM 659 N N . VAL A 1 92 ? -0.880 -1.394 12.724 1.00 96.62 92 VAL A N 1
ATOM 660 C CA . VAL A 1 92 ? -1.981 -1.267 11.764 1.00 96.62 92 VAL A CA 1
ATOM 661 C C . VAL A 1 92 ? -2.874 -2.499 11.901 1.00 96.62 92 VAL A C 1
ATOM 663 O O . VAL A 1 92 ? -2.394 -3.634 11.882 1.00 96.62 92 VAL A O 1
ATOM 666 N N . LYS A 1 93 ? -4.180 -2.281 12.075 1.00 97.94 93 LYS A N 1
ATOM 667 C CA . LYS A 1 93 ? -5.121 -3.358 12.398 1.00 97.94 93 LYS A CA 1
ATOM 668 C C . LYS A 1 93 ? -5.396 -4.258 11.198 1.00 97.94 93 LYS A C 1
ATOM 670 O O . LYS A 1 93 ? -5.560 -5.467 11.374 1.00 97.94 93 LYS A O 1
ATOM 675 N N . ARG A 1 94 ? -5.457 -3.659 10.007 1.00 98.50 94 AR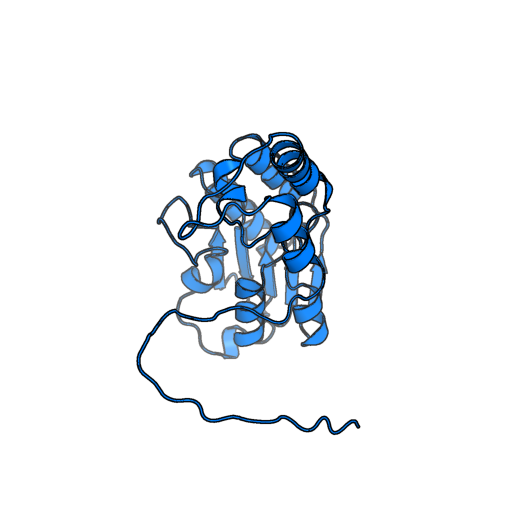G A N 1
ATOM 676 C CA . ARG A 1 94 ? -5.796 -4.338 8.758 1.00 98.50 94 ARG A CA 1
ATOM 677 C C . ARG A 1 94 ? -4.890 -3.902 7.610 1.00 98.50 94 ARG A C 1
ATOM 679 O O . ARG A 1 94 ? -4.602 -2.718 7.466 1.00 98.50 94 ARG A O 1
ATOM 686 N N . VAL A 1 95 ? -4.499 -4.846 6.762 1.00 98.62 95 VA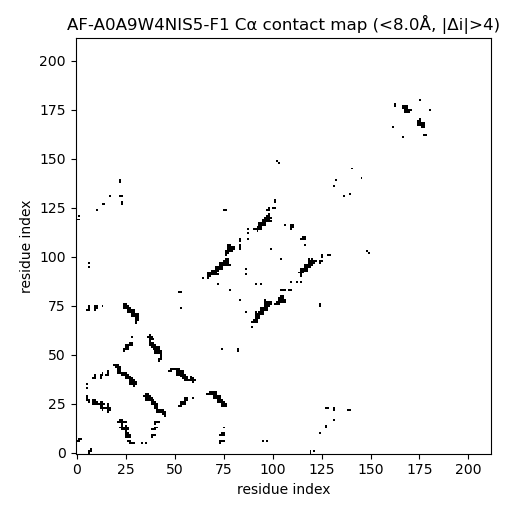L A N 1
ATOM 687 C CA . VAL A 1 95 ? -3.798 -4.605 5.500 1.00 98.62 95 VAL A CA 1
ATOM 688 C C . VAL A 1 95 ? -4.643 -5.160 4.354 1.00 98.62 95 VAL A C 1
ATOM 690 O O . VAL A 1 95 ? -4.944 -6.352 4.315 1.00 98.62 95 VAL A O 1
ATOM 693 N N . VAL A 1 96 ? -5.044 -4.287 3.434 1.00 98.75 96 VAL A N 1
ATOM 694 C CA . VAL A 1 96 ? -5.794 -4.630 2.223 1.00 98.75 96 VAL A CA 1
ATOM 695 C C . VAL A 1 96 ? -4.848 -4.538 1.033 1.00 98.75 96 VAL A C 1
ATOM 697 O O . VAL A 1 96 ? -4.226 -3.503 0.801 1.00 98.75 96 VAL A O 1
ATOM 700 N N . ILE A 1 97 ? -4.730 -5.634 0.298 1.00 98.81 97 ILE A N 1
ATOM 701 C CA . ILE A 1 97 ? -3.746 -5.852 -0.757 1.00 98.81 97 ILE A CA 1
ATOM 702 C C . ILE A 1 97 ? -4.485 -5.976 -2.088 1.00 98.81 97 ILE A C 1
ATOM 704 O O . ILE A 1 97 ? -5.409 -6.780 -2.203 1.00 98.81 97 ILE A O 1
ATOM 708 N N . GLY A 1 98 ? -4.076 -5.204 -3.093 1.00 98.69 98 GLY A N 1
ATOM 709 C CA . GLY A 1 98 ? -4.630 -5.274 -4.444 1.00 98.69 98 GLY A CA 1
ATOM 710 C C . GLY A 1 98 ? -4.368 -6.635 -5.078 1.00 98.69 98 GLY A C 1
ATOM 711 O O . GLY A 1 98 ? -5.308 -7.371 -5.363 1.00 98.69 98 GLY A O 1
ATOM 712 N N . GLU A 1 99 ? -3.098 -7.002 -5.235 1.00 98.38 99 GLU A N 1
ATOM 713 C CA . GLU A 1 99 ? -2.688 -8.285 -5.808 1.00 98.38 99 GLU A CA 1
ATOM 714 C C . GLU A 1 99 ? -1.408 -8.843 -5.164 1.00 98.38 99 GLU A C 1
ATOM 716 O O . GLU A 1 99 ? -0.636 -8.116 -4.532 1.00 98.38 99 GLU A O 1
ATOM 721 N N . ASN A 1 100 ? -1.199 -10.155 -5.302 1.00 97.88 100 ASN A N 1
ATOM 722 C CA . ASN A 1 100 ? -0.012 -10.857 -4.806 1.00 97.88 100 ASN A CA 1
ATOM 723 C C . ASN A 1 100 ? 0.557 -11.913 -5.775 1.00 97.88 100 ASN A C 1
ATOM 725 O O . ASN A 1 100 ? 1.320 -12.796 -5.381 1.00 97.88 100 ASN A O 1
ATOM 729 N N . LYS A 1 101 ? 0.168 -11.849 -7.049 1.00 96.75 101 LYS A N 1
ATOM 730 C CA . LYS A 1 101 ? 0.630 -12.745 -8.114 1.00 96.75 101 LYS A CA 1
ATOM 731 C C . LYS A 1 101 ? 1.965 -12.294 -8.682 1.00 96.75 101 LYS A C 1
ATOM 733 O O . LYS A 1 101 ? 2.848 -13.131 -8.861 1.00 96.75 101 LYS A O 1
ATOM 738 N N . SER A 1 102 ? 2.135 -10.994 -8.921 1.00 92.88 102 SER A N 1
ATOM 739 C CA . SER A 1 102 ? 3.397 -10.451 -9.444 1.00 92.88 102 SER A CA 1
ATOM 740 C C . SER A 1 102 ? 4.510 -10.531 -8.405 1.00 92.88 102 SER A C 1
ATOM 742 O O . SER A 1 102 ? 5.682 -10.708 -8.736 1.00 92.88 102 SER A O 1
ATOM 744 N N . PHE A 1 103 ? 4.139 -10.402 -7.132 1.00 94.69 103 PHE A N 1
ATOM 745 C CA . PHE A 1 103 ? 5.013 -10.557 -5.983 1.00 94.69 103 PHE A CA 1
ATOM 746 C C . PHE A 1 103 ? 4.188 -10.843 -4.730 1.00 94.69 103 PHE A C 1
ATOM 748 O O . PHE A 1 103 ? 3.160 -10.210 -4.509 1.00 94.69 103 PHE A O 1
ATOM 755 N N . MET A 1 104 ? 4.687 -11.746 -3.889 1.00 95.38 104 MET A N 1
ATOM 756 C CA . MET A 1 104 ? 4.132 -12.034 -2.573 1.00 95.38 104 MET A CA 1
ATOM 757 C C . MET A 1 104 ? 5.231 -11.864 -1.529 1.00 95.38 104 MET A C 1
ATOM 759 O O . MET A 1 104 ? 6.280 -12.504 -1.623 1.00 95.38 104 MET A O 1
ATOM 763 N N . GLY A 1 105 ? 4.996 -10.979 -0.562 1.00 93.31 105 GLY A N 1
ATOM 764 C CA . GLY A 1 105 ? 5.919 -10.715 0.535 1.00 93.31 105 GLY A CA 1
ATOM 765 C C . GLY A 1 105 ? 5.447 -11.317 1.856 1.00 93.31 105 GLY A C 1
ATOM 766 O O . GLY A 1 105 ? 5.001 -12.461 1.918 1.00 93.31 105 GLY A O 1
ATOM 767 N N . GLY A 1 106 ? 5.538 -10.533 2.928 1.00 93.88 106 GLY A N 1
ATOM 768 C CA . GLY A 1 106 ? 5.340 -10.977 4.311 1.00 93.88 106 GLY A CA 1
ATOM 769 C C . GLY A 1 106 ? 3.879 -11.145 4.751 1.00 93.88 106 GLY A C 1
ATOM 770 O O . GLY A 1 106 ? 3.567 -10.881 5.913 1.00 93.88 106 GLY A O 1
ATOM 771 N N . GLU A 1 107 ? 2.963 -11.566 3.872 1.00 96.50 107 GLU A N 1
ATOM 772 C CA . GLU A 1 107 ? 1.529 -11.693 4.200 1.00 96.50 107 GLU A CA 1
ATOM 773 C C . GLU A 1 107 ? 1.264 -12.638 5.373 1.00 96.50 107 GLU A C 1
ATOM 775 O O . GLU A 1 107 ? 0.443 -12.349 6.244 1.00 96.50 107 GLU A O 1
ATOM 780 N N . ASP A 1 108 ? 1.977 -13.761 5.428 1.00 97.12 108 ASP A N 1
ATOM 781 C CA . ASP A 1 108 ? 1.808 -14.730 6.510 1.00 97.12 108 ASP A CA 1
ATOM 782 C C . ASP A 1 108 ? 2.315 -14.180 7.843 1.00 97.12 108 ASP A C 1
ATOM 784 O O . ASP A 1 108 ? 1.731 -14.453 8.891 1.00 97.12 1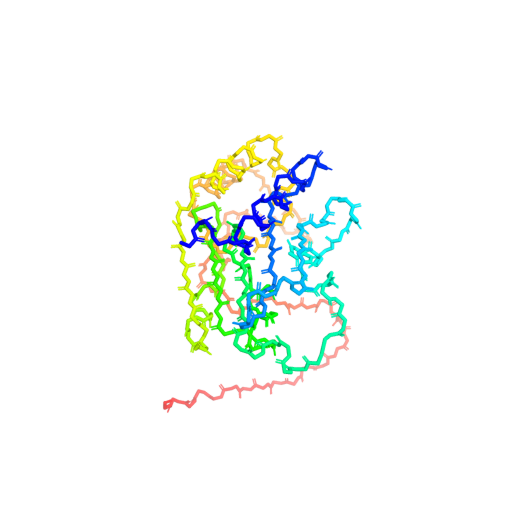08 ASP A O 1
ATOM 788 N N . LEU A 1 109 ? 3.351 -13.336 7.823 1.00 97.69 109 LEU A N 1
ATOM 789 C CA . LEU A 1 109 ? 3.832 -12.666 9.026 1.00 97.69 109 LEU A CA 1
ATOM 790 C C . LEU A 1 109 ? 2.799 -11.661 9.558 1.00 97.69 109 LEU A C 1
ATOM 792 O O . LEU A 1 109 ? 2.620 -11.581 10.774 1.00 97.69 109 LEU A O 1
ATOM 796 N N . LEU A 1 110 ? 2.087 -10.941 8.681 1.00 98.00 110 LEU A N 1
ATOM 797 C CA . LEU A 1 110 ? 0.975 -10.069 9.083 1.00 98.00 110 LEU A CA 1
ATOM 798 C C . LEU A 1 110 ? -0.115 -10.869 9.804 1.00 98.00 110 LEU A C 1
ATOM 800 O O . LEU A 1 110 ? -0.465 -10.548 10.945 1.00 98.00 110 LEU A O 1
ATOM 804 N N . LYS A 1 111 ? -0.584 -11.955 9.176 1.00 97.31 111 LYS A N 1
ATOM 805 C CA . LYS A 1 111 ? -1.621 -12.841 9.729 1.00 97.31 111 LYS A CA 1
ATOM 806 C C . LYS A 1 111 ? -1.192 -13.439 11.070 1.00 97.31 111 LYS A C 1
ATOM 808 O O . LYS A 1 111 ? -1.918 -13.327 12.056 1.00 97.31 111 LYS A O 1
ATOM 813 N N . ASN A 1 112 ? 0.020 -13.994 11.141 1.00 97.81 112 ASN A N 1
ATOM 814 C CA . ASN A 1 112 ? 0.565 -14.625 12.350 1.00 97.81 112 ASN A CA 1
ATOM 815 C C . ASN A 1 112 ? 0.732 -13.647 13.519 1.00 97.81 112 ASN A C 1
ATOM 817 O O . ASN A 1 112 ? 0.743 -14.054 14.680 1.00 97.81 112 ASN A O 1
ATOM 821 N N . ARG A 1 113 ? 0.870 -12.350 13.232 1.00 97.69 113 ARG A N 1
ATOM 822 C CA . ARG A 1 113 ? 0.992 -11.291 14.242 1.00 97.69 113 ARG A CA 1
ATOM 823 C C . ARG A 1 113 ? -0.341 -10.588 14.521 1.00 97.69 113 ARG A C 1
ATOM 825 O O . ARG A 1 113 ? -0.358 -9.604 15.256 1.00 97.69 113 ARG A O 1
ATOM 832 N N . GLY A 1 114 ? -1.449 -11.122 13.999 1.00 96.12 114 GLY A N 1
ATOM 833 C CA . GLY A 1 114 ? -2.813 -10.699 14.317 1.00 96.12 114 GLY A CA 1
ATOM 834 C C . GLY A 1 114 ? -3.331 -9.504 13.514 1.00 96.12 114 GLY A C 1
ATOM 835 O O . GLY A 1 114 ? -4.367 -8.943 13.884 1.00 96.12 114 GLY A O 1
ATOM 836 N N . ALA A 1 115 ? -2.637 -9.105 12.443 1.00 97.50 115 ALA A N 1
ATOM 837 C CA . ALA A 1 115 ? -3.152 -8.122 11.497 1.00 97.50 115 ALA A CA 1
ATOM 838 C C . ALA A 1 115 ? -4.128 -8.802 10.525 1.00 97.50 115 ALA A C 1
ATOM 840 O O . ALA A 1 115 ? -3.802 -9.810 9.891 1.00 97.50 115 ALA A O 1
ATOM 841 N N . GLU A 1 116 ? -5.331 -8.244 10.392 1.00 98.25 116 GLU A N 1
ATOM 842 C CA . GLU A 1 116 ? -6.291 -8.693 9.382 1.00 98.25 116 GLU A CA 1
ATOM 843 C C . GLU A 1 116 ? -5.679 -8.452 7.998 1.00 98.25 116 GLU A C 1
ATOM 845 O O . GLU A 1 116 ? -5.263 -7.338 7.697 1.00 98.25 116 GLU A O 1
ATOM 850 N N . THR A 1 117 ? -5.578 -9.484 7.165 1.00 98.38 117 THR A N 1
ATOM 851 C CA . THR A 1 117 ? -4.931 -9.379 5.850 1.00 98.38 117 THR A CA 1
ATOM 852 C C . THR A 1 117 ? -5.903 -9.849 4.781 1.00 98.38 117 THR A C 1
ATOM 854 O O . THR A 1 117 ? -6.335 -11.001 4.814 1.00 98.38 117 THR A O 1
ATOM 857 N N . VAL A 1 118 ? -6.249 -8.961 3.850 1.00 98.38 118 VAL A N 1
ATOM 858 C CA . VAL A 1 118 ? -7.227 -9.218 2.785 1.00 98.38 118 VAL A CA 1
ATOM 859 C C . VAL A 1 118 ? -6.565 -8.991 1.435 1.00 98.38 118 VAL A C 1
ATOM 861 O O . VAL A 1 118 ? -6.004 -7.925 1.209 1.00 98.38 118 VAL A O 1
ATOM 864 N N . VAL A 1 119 ? -6.658 -9.967 0.534 1.00 98.44 119 VAL A N 1
ATOM 865 C CA . VAL A 1 119 ? -6.184 -9.851 -0.851 1.00 98.44 119 VAL A CA 1
ATOM 866 C C . VAL A 1 119 ? -7.402 -9.738 -1.759 1.00 98.44 119 VAL A C 1
ATOM 868 O O . VAL A 1 119 ? -8.275 -10.602 -1.719 1.00 98.44 119 VAL A O 1
ATOM 871 N N . LEU A 1 120 ? -7.478 -8.661 -2.540 1.00 98.38 120 LEU A N 1
ATOM 872 C CA . LEU A 1 120 ? -8.614 -8.365 -3.417 1.00 98.38 120 LEU A CA 1
ATOM 873 C C . LEU A 1 120 ? -8.530 -9.083 -4.766 1.00 98.38 120 LEU A C 1
ATOM 875 O O . LEU A 1 120 ? -9.546 -9.227 -5.434 1.00 98.38 120 LEU A O 1
ATOM 879 N N . ASP A 1 121 ? -7.336 -9.540 -5.148 1.00 97.81 121 ASP A N 1
ATOM 880 C CA . ASP A 1 121 ? -7.054 -10.139 -6.457 1.00 97.81 121 ASP A CA 1
ATOM 881 C C . ASP A 1 121 ? -7.405 -9.201 -7.634 1.00 97.81 121 ASP A C 1
ATOM 883 O O . ASP A 1 121 ? -7.802 -9.634 -8.718 1.00 97.81 121 ASP A O 1
ATOM 887 N N . ASN A 1 122 ? -7.226 -7.896 -7.414 1.00 98.50 122 ASN A N 1
ATOM 888 C CA . ASN A 1 122 ? -7.656 -6.826 -8.302 1.00 98.50 122 ASN A CA 1
ATOM 889 C C . ASN A 1 122 ? -6.922 -6.869 -9.652 1.00 98.50 122 ASN A C 1
ATOM 891 O O . ASN A 1 122 ? -5.689 -6.841 -9.705 1.00 98.50 122 ASN A O 1
ATOM 895 N N . GLN A 1 123 ? -7.689 -6.898 -10.745 1.00 98.19 123 GLN A N 1
ATOM 896 C CA . GLN A 1 123 ? -7.135 -7.049 -12.091 1.00 98.19 123 GLN A CA 1
ATOM 897 C C . GLN A 1 123 ? -6.288 -5.850 -12.520 1.00 98.19 123 GLN A C 1
ATOM 899 O O . GLN A 1 123 ? -5.223 -6.028 -13.097 1.00 98.19 123 GLN A O 1
ATOM 904 N N . GLU A 1 124 ? -6.705 -4.634 -12.179 1.00 98.12 124 GLU A N 1
ATOM 905 C CA . GLU A 1 124 ? -5.964 -3.438 -12.567 1.00 98.12 124 GLU A CA 1
ATOM 906 C C . GLU A 1 124 ? -4.568 -3.388 -11.926 1.00 98.12 124 GLU A C 1
ATOM 908 O O . GLU A 1 124 ? -3.588 -3.042 -12.585 1.00 98.12 124 GLU A O 1
ATOM 913 N N . CYS A 1 125 ? -4.454 -3.767 -10.651 1.00 98.44 125 CYS A N 1
ATOM 914 C CA . CYS A 1 125 ? -3.163 -3.843 -9.969 1.00 98.44 125 CYS A CA 1
ATOM 915 C C . CYS A 1 125 ? -2.214 -4.837 -10.660 1.00 98.44 125 CYS A C 1
ATOM 917 O O . CYS A 1 125 ? -1.032 -4.530 -10.827 1.00 98.44 125 CYS A O 1
ATOM 919 N N . LYS A 1 126 ? -2.739 -5.986 -11.115 1.00 98.44 126 LYS A N 1
ATOM 920 C CA . LYS A 1 126 ? -1.969 -6.976 -11.885 1.00 98.44 126 LYS A CA 1
ATOM 921 C C . LYS A 1 126 ? -1.522 -6.393 -13.219 1.00 98.44 126 LYS A C 1
ATOM 923 O O . LYS A 1 126 ? -0.335 -6.431 -13.521 1.00 98.44 126 LYS A O 1
ATOM 928 N N . ASP A 1 127 ? -2.437 -5.783 -13.969 1.00 98.12 127 ASP A N 1
ATOM 929 C CA . ASP A 1 127 ? -2.150 -5.215 -15.290 1.00 98.12 127 ASP A CA 1
ATOM 930 C C . ASP A 1 127 ? -1.066 -4.124 -15.216 1.00 98.12 127 ASP A C 1
ATOM 932 O O . ASP A 1 127 ? -0.162 -4.077 -16.055 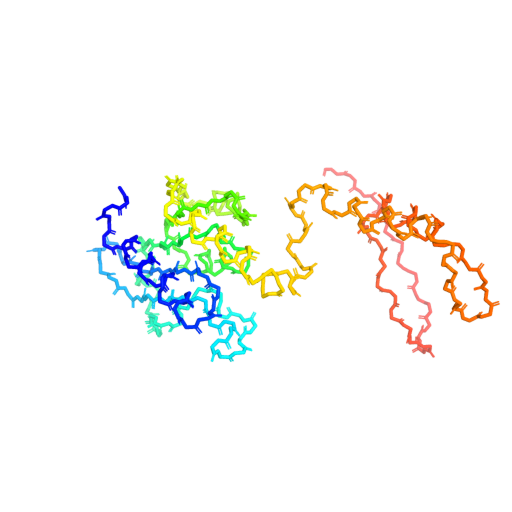1.00 98.12 127 ASP A O 1
ATOM 936 N N . LEU A 1 128 ? -1.113 -3.264 -14.189 1.00 97.75 128 LEU A N 1
ATOM 937 C CA . LEU A 1 128 ? -0.090 -2.242 -13.941 1.00 97.75 128 LEU A CA 1
ATOM 938 C C . LEU A 1 128 ? 1.291 -2.868 -13.704 1.00 97.75 128 LEU A C 1
ATOM 940 O O . LEU A 1 128 ? 2.279 -2.432 -14.303 1.00 97.75 128 LEU A O 1
ATOM 944 N N . MET A 1 129 ? 1.363 -3.891 -12.850 1.00 97.00 129 MET A N 1
ATOM 945 C CA . MET A 1 129 ? 2.612 -4.583 -12.533 1.00 97.00 129 MET A CA 1
ATOM 946 C C . MET A 1 129 ? 3.153 -5.378 -13.722 1.00 97.00 129 MET A C 1
ATOM 948 O O . MET A 1 129 ? 4.339 -5.271 -14.033 1.00 97.00 129 MET A O 1
ATOM 952 N N . GLU A 1 130 ? 2.306 -6.131 -14.422 1.00 94.88 130 GLU A N 1
ATOM 953 C CA . GLU A 1 130 ? 2.678 -6.892 -15.617 1.00 94.88 130 GLU A CA 1
ATOM 954 C C . GLU A 1 130 ? 3.227 -5.976 -16.709 1.00 94.88 130 GLU A C 1
ATOM 956 O O . GLU A 1 130 ? 4.298 -6.240 -17.268 1.00 94.88 130 GLU A O 1
ATOM 961 N N . LYS A 1 131 ? 2.543 -4.854 -16.967 1.00 94.38 131 LYS A N 1
ATOM 962 C CA . LYS A 1 131 ? 3.012 -3.846 -17.916 1.00 94.38 131 LYS A CA 1
ATOM 963 C C . LYS A 1 131 ? 4.370 -3.283 -17.505 1.00 94.38 131 LYS A C 1
ATOM 965 O O . LYS A 1 131 ? 5.284 -3.251 -18.324 1.00 94.38 131 LYS A O 1
ATOM 970 N N . PHE A 1 132 ? 4.542 -2.889 -16.243 1.00 95.38 132 PHE A N 1
ATOM 971 C CA . PHE A 1 132 ? 5.814 -2.341 -15.768 1.00 95.38 132 PHE A CA 1
ATOM 972 C C . PHE A 1 132 ? 6.965 -3.353 -15.838 1.00 95.38 132 PHE A C 1
ATOM 974 O O . PHE A 1 132 ? 8.060 -3.008 -16.279 1.00 95.38 132 PHE A O 1
ATOM 981 N N . MET A 1 133 ? 6.733 -4.609 -15.446 1.00 92.44 133 MET A N 1
ATOM 982 C CA . MET A 1 133 ? 7.749 -5.665 -15.524 1.00 92.44 133 MET A CA 1
ATOM 983 C C . MET A 1 133 ? 8.162 -5.961 -16.969 1.00 92.44 133 MET A C 1
ATOM 985 O O . MET A 1 133 ? 9.330 -6.260 -17.218 1.00 92.44 133 MET A O 1
ATOM 989 N N . LYS A 1 134 ? 7.228 -5.847 -17.920 1.00 93.00 134 LYS A N 1
ATOM 990 C CA . LYS A 1 134 ? 7.504 -5.987 -19.352 1.00 93.00 134 LYS A CA 1
ATOM 991 C C . LYS A 1 134 ? 8.280 -4.794 -19.914 1.00 93.00 134 LYS A C 1
ATOM 993 O O . LYS A 1 134 ? 9.261 -4.994 -20.626 1.00 93.00 134 LYS A O 1
ATOM 998 N N . ASP A 1 135 ? 7.846 -3.577 -19.600 1.00 93.88 135 ASP A N 1
ATOM 999 C CA . ASP A 1 135 ? 8.385 -2.347 -20.189 1.00 93.88 135 ASP A CA 1
ATOM 1000 C C . ASP A 1 135 ? 9.704 -1.908 -19.523 1.00 93.88 135 ASP A C 1
ATOM 1002 O O . ASP A 1 135 ? 10.518 -1.212 -20.129 1.00 93.88 135 ASP A O 1
ATOM 1006 N N . SER A 1 136 ? 9.935 -2.280 -18.260 1.00 91.81 136 SER A N 1
ATOM 1007 C CA . SER A 1 136 ? 11.090 -1.849 -17.457 1.00 91.81 136 SER A CA 1
ATOM 1008 C C . SER A 1 136 ? 11.637 -2.947 -16.526 1.00 91.81 136 SER A C 1
ATOM 1010 O O . SER A 1 136 ? 11.808 -2.718 -15.321 1.00 91.81 136 SER A O 1
ATOM 1012 N N . PRO A 1 137 ? 11.995 -4.136 -17.050 1.00 89.00 137 PRO A N 1
ATOM 1013 C CA . PRO A 1 137 ? 12.443 -5.274 -16.242 1.00 89.00 137 PRO A CA 1
ATOM 1014 C C . PRO A 1 137 ? 13.668 -4.942 -15.379 1.00 89.00 137 PRO A C 1
ATOM 1016 O O . PRO A 1 137 ? 13.742 -5.333 -14.217 1.00 89.00 137 PRO A O 1
ATOM 1019 N N . GLN A 1 138 ? 14.614 -4.156 -15.892 1.00 86.44 138 GLN A N 1
ATOM 1020 C CA . GLN A 1 138 ? 15.786 -3.701 -15.144 1.00 86.44 138 GLN A CA 1
ATOM 1021 C C . GLN A 1 138 ? 15.418 -2.880 -13.902 1.00 86.44 138 GLN A C 1
ATOM 1023 O O . GLN A 1 138 ? 16.100 -2.961 -12.886 1.00 86.44 138 GLN A O 1
ATOM 1028 N N . LEU A 1 139 ? 14.330 -2.107 -13.935 1.00 85.62 139 LEU A N 1
ATOM 1029 C CA . LEU A 1 139 ? 13.909 -1.345 -12.764 1.00 85.62 139 LEU A CA 1
ATOM 1030 C C . LEU A 1 139 ? 13.296 -2.262 -11.707 1.00 85.62 139 LEU A C 1
ATOM 1032 O O . LEU A 1 139 ? 13.498 -2.012 -10.523 1.00 85.62 139 LEU A O 1
ATOM 1036 N N . TRP A 1 140 ? 12.634 -3.343 -12.099 1.00 83.56 140 TRP A N 1
ATOM 1037 C CA . TRP A 1 140 ? 12.111 -4.329 -11.159 1.00 83.56 140 TRP A CA 1
ATOM 1038 C C . TRP A 1 140 ? 13.209 -5.249 -10.584 1.00 83.56 140 TRP A C 1
ATOM 1040 O O . TRP A 1 140 ? 13.369 -5.352 -9.369 1.00 83.56 140 TRP A O 1
ATOM 1050 N N . TYR A 1 141 ? 14.036 -5.856 -11.441 1.00 70.81 141 TYR A N 1
ATOM 1051 C CA . TYR A 1 141 ? 14.974 -6.926 -11.067 1.00 70.81 141 TYR A CA 1
ATOM 1052 C C . TYR A 1 141 ? 16.337 -6.469 -10.528 1.00 70.81 141 TYR A C 1
ATOM 1054 O O . TYR A 1 141 ? 17.102 -7.309 -10.055 1.00 70.81 141 TYR A O 1
ATOM 1062 N N . VAL A 1 142 ? 16.669 -5.167 -10.544 1.00 57.53 142 VAL A N 1
ATOM 1063 C CA . VAL A 1 142 ? 17.916 -4.655 -9.914 1.00 57.53 142 VAL A CA 1
ATOM 1064 C C . VAL A 1 142 ? 18.010 -5.041 -8.435 1.00 57.53 142 VAL A C 1
ATOM 1066 O O . VAL A 1 142 ? 19.096 -5.095 -7.859 1.00 57.53 142 VAL A O 1
ATOM 1069 N N . LEU A 1 143 ? 16.886 -5.394 -7.824 1.00 47.47 143 LEU A N 1
ATOM 1070 C CA . LEU A 1 143 ? 16.879 -6.036 -6.535 1.00 47.47 143 LEU A CA 1
ATOM 1071 C C . LEU A 1 143 ? 17.030 -7.562 -6.710 1.00 47.47 143 LEU A C 1
ATOM 1073 O O . LEU A 1 143 ? 16.070 -8.321 -6.602 1.00 47.47 143 LEU A O 1
ATOM 1077 N N . GLY A 1 144 ? 18.271 -8.041 -6.834 1.00 43.28 144 GLY A N 1
ATOM 1078 C CA . GLY A 1 144 ? 18.633 -9.461 -6.644 1.00 43.28 144 GLY A CA 1
ATOM 1079 C C . GLY A 1 144 ? 18.277 -10.038 -5.255 1.00 43.28 144 GLY A C 1
ATOM 1080 O O . GLY A 1 144 ? 18.683 -11.143 -4.917 1.00 43.28 144 GLY A O 1
ATOM 1081 N N . VAL A 1 145 ? 17.526 -9.282 -4.449 1.00 44.03 145 VAL A N 1
ATOM 1082 C CA . VAL A 1 145 ? 17.046 -9.567 -3.093 1.00 44.03 145 VAL A CA 1
ATOM 1083 C C . VAL A 1 145 ? 15.637 -10.197 -3.104 1.00 44.03 145 VAL A C 1
ATOM 1085 O O . VAL A 1 145 ? 15.215 -10.759 -2.103 1.00 44.03 145 VAL A O 1
ATOM 1088 N N . TRP A 1 146 ? 14.909 -10.158 -4.232 1.00 44.00 146 TRP A N 1
ATOM 1089 C CA . TRP A 1 146 ? 13.491 -10.579 -4.324 1.00 44.00 146 TRP A CA 1
ATOM 1090 C C . TRP A 1 146 ? 13.323 -11.998 -4.883 1.00 44.00 146 TRP A C 1
ATOM 1092 O O . TRP A 1 146 ? 12.220 -12.537 -4.916 1.00 44.00 146 TRP A O 1
ATOM 1102 N N . PHE A 1 147 ? 14.427 -12.646 -5.265 1.00 41.41 147 PHE A N 1
ATOM 1103 C CA . PHE A 1 147 ? 14.446 -14.013 -5.793 1.00 41.41 147 PHE A CA 1
ATOM 1104 C C . PHE A 1 147 ? 14.372 -15.110 -4.720 1.00 41.41 147 PHE A C 1
ATOM 1106 O O . PHE A 1 147 ? 14.448 -16.287 -5.056 1.00 41.41 147 PHE A O 1
ATOM 1113 N N . ALA A 1 148 ? 14.178 -14.770 -3.443 1.00 38.50 148 ALA A N 1
ATOM 1114 C CA . ALA A 1 148 ? 13.998 -15.783 -2.401 1.00 38.50 148 ALA A CA 1
ATOM 1115 C C . ALA A 1 148 ? 12.631 -16.504 -2.464 1.00 38.50 148 ALA A C 1
ATOM 1117 O O . ALA A 1 148 ? 12.447 -17.484 -1.747 1.00 38.50 148 ALA A O 1
ATOM 1118 N N . GLY A 1 149 ? 11.689 -16.061 -3.315 1.00 38.19 149 GLY A N 1
ATOM 1119 C CA . GLY A 1 149 ? 10.316 -16.593 -3.333 1.00 38.19 149 GLY A CA 1
ATOM 1120 C C . GLY A 1 149 ? 9.661 -16.848 -4.697 1.00 38.19 149 GLY A C 1
ATOM 1121 O O . GLY A 1 149 ? 8.510 -17.272 -4.715 1.00 38.19 149 GLY A O 1
ATOM 1122 N N . GLN A 1 150 ? 10.331 -16.626 -5.836 1.00 39.22 150 GLN A N 1
ATOM 1123 C CA . GLN A 1 150 ? 9.741 -16.885 -7.164 1.00 39.22 150 GLN A CA 1
ATOM 1124 C C . GLN A 1 150 ? 10.383 -18.100 -7.846 1.00 39.22 150 GLN A C 1
ATOM 1126 O O . GLN A 1 150 ? 11.592 -18.308 -7.779 1.00 39.22 150 GLN A O 1
ATOM 1131 N N . SER A 1 151 ? 9.539 -18.929 -8.467 1.00 37.22 151 SER A N 1
ATOM 1132 C CA . SER A 1 151 ? 9.848 -20.257 -9.008 1.00 37.22 151 SER A CA 1
ATOM 1133 C C . SER A 1 151 ? 11.150 -20.330 -9.814 1.00 37.22 151 SER A C 1
ATOM 1135 O O . SER A 1 151 ? 11.418 -19.487 -10.668 1.00 37.22 151 SER A O 1
ATOM 1137 N N . ALA A 1 152 ? 11.890 -21.422 -9.613 1.00 37.94 152 ALA A N 1
ATOM 1138 C CA . ALA A 1 152 ? 13.193 -21.765 -10.191 1.00 37.94 152 ALA A CA 1
ATOM 1139 C C . ALA A 1 152 ? 13.332 -21.715 -11.736 1.00 37.94 152 ALA A C 1
ATOM 1141 O O . ALA A 1 152 ? 14.413 -21.987 -12.261 1.00 37.94 152 ALA A O 1
ATOM 1142 N N . SER A 1 153 ? 12.286 -21.369 -12.490 1.00 37.12 153 SER A N 1
ATOM 1143 C CA . SER A 1 153 ? 12.284 -21.391 -13.956 1.00 37.12 153 SER A CA 1
ATOM 1144 C C . SER A 1 153 ? 13.177 -20.310 -14.581 1.00 37.12 153 SER A C 1
ATOM 1146 O O . SER A 1 153 ? 13.893 -20.611 -15.533 1.00 37.12 153 SER A O 1
ATOM 1148 N N . LEU A 1 154 ? 13.246 -19.096 -14.024 1.00 39.31 154 LEU A N 1
ATOM 1149 C CA . LEU A 1 154 ? 14.113 -18.027 -14.559 1.00 39.31 154 LEU A CA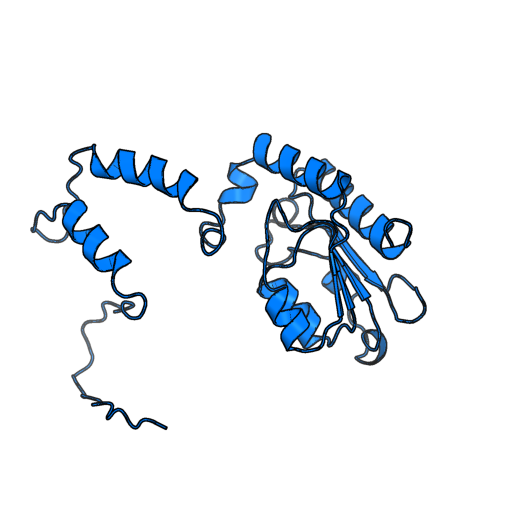 1
ATOM 1150 C C . LEU A 1 154 ? 15.585 -18.167 -14.136 1.00 39.31 154 LEU A C 1
ATOM 1152 O O . LEU A 1 154 ? 16.488 -17.848 -14.910 1.00 39.31 154 LEU A O 1
ATOM 1156 N N . VAL A 1 155 ? 15.844 -18.735 -12.955 1.00 38.69 155 VAL A N 1
ATOM 1157 C CA . VAL A 1 155 ? 17.212 -19.039 -12.494 1.00 38.69 155 VAL A CA 1
ATOM 1158 C C . VAL A 1 155 ? 17.821 -20.188 -13.310 1.00 38.69 155 VAL A C 1
ATOM 1160 O O . VAL A 1 155 ? 19.031 -20.215 -13.529 1.00 38.69 155 VAL A O 1
ATOM 1163 N N . SER A 1 156 ? 16.992 -21.094 -13.846 1.00 43.28 156 SER A N 1
ATOM 1164 C CA . SER A 1 156 ? 17.452 -22.218 -14.670 1.00 43.28 156 SER A CA 1
ATOM 1165 C C . SER A 1 156 ? 18.096 -21.793 -15.998 1.00 43.28 156 SER A C 1
ATOM 1167 O O . SER A 1 156 ? 19.043 -22.441 -16.439 1.00 43.28 156 SER A O 1
ATOM 1169 N N . GLY A 1 157 ? 17.660 -20.685 -16.612 1.00 38.91 157 GLY A N 1
ATOM 1170 C CA . GLY A 1 157 ? 18.220 -20.203 -17.882 1.00 38.91 157 GLY A CA 1
ATOM 1171 C C . GLY A 1 157 ? 19.645 -19.662 -17.733 1.00 38.91 157 GLY A C 1
ATOM 1172 O O . GLY A 1 157 ? 20.543 -20.038 -18.486 1.00 38.91 157 GLY A O 1
ATOM 1173 N N . LEU A 1 158 ? 19.875 -18.844 -16.702 1.00 40.22 158 LEU A N 1
ATOM 1174 C CA . LEU A 1 158 ? 21.202 -18.318 -16.359 1.00 40.22 158 LEU A CA 1
ATOM 1175 C C . LEU A 1 158 ? 22.119 -19.400 -15.771 1.00 40.22 158 LEU A C 1
ATOM 1177 O O . LEU A 1 158 ? 23.305 -19.437 -16.099 1.00 40.22 158 LEU A O 1
ATOM 1181 N N . ALA A 1 159 ? 21.577 -20.324 -14.971 1.00 43.28 159 ALA A N 1
ATOM 1182 C CA . ALA A 1 159 ? 22.332 -21.471 -14.475 1.00 43.28 159 ALA A CA 1
ATOM 1183 C C . ALA A 1 159 ? 22.768 -22.405 -15.617 1.00 43.28 159 ALA A C 1
ATOM 1185 O O . ALA A 1 159 ? 23.930 -22.800 -15.653 1.00 43.28 159 ALA A O 1
ATOM 1186 N N . ASN A 1 160 ? 21.900 -22.704 -16.592 1.00 37.00 160 ASN A N 1
ATOM 1187 C CA . ASN A 1 160 ? 22.256 -23.541 -17.745 1.00 37.00 160 ASN A CA 1
ATOM 1188 C C . ASN A 1 160 ? 23.278 -22.878 -18.675 1.00 37.00 160 ASN A C 1
ATOM 1190 O O . ASN A 1 160 ? 24.131 -23.577 -19.221 1.00 37.00 160 ASN A O 1
ATOM 1194 N N . PHE A 1 161 ? 23.236 -21.551 -18.834 1.00 41.78 161 PHE A N 1
ATOM 1195 C CA . PHE A 1 161 ? 24.258 -20.829 -19.593 1.00 41.78 161 PHE A CA 1
ATOM 1196 C C . PHE A 1 161 ? 25.631 -20.945 -18.916 1.00 41.78 161 PHE A C 1
ATOM 1198 O O . PHE A 1 161 ? 26.602 -21.333 -19.559 1.00 41.78 161 PHE A O 1
ATOM 1205 N N . ILE A 1 162 ? 25.695 -20.722 -17.599 1.00 45.56 162 ILE A N 1
ATOM 1206 C CA . ILE A 1 162 ? 26.941 -20.796 -16.818 1.00 45.56 162 ILE A CA 1
ATOM 1207 C C . ILE A 1 162 ? 27.473 -22.237 -16.708 1.00 45.56 162 ILE A C 1
ATOM 1209 O O . ILE A 1 162 ? 28.686 -22.432 -16.708 1.00 45.56 162 ILE A O 1
ATOM 1213 N N . ILE A 1 163 ? 26.599 -23.249 -16.639 1.00 48.97 163 ILE A N 1
ATOM 1214 C CA . ILE A 1 163 ? 26.992 -24.670 -16.592 1.00 48.97 163 ILE A CA 1
ATOM 1215 C C . ILE A 1 163 ? 27.547 -25.150 -17.943 1.00 48.97 163 ILE A C 1
ATOM 1217 O O . ILE A 1 163 ? 28.499 -25.928 -17.953 1.00 48.97 163 ILE A O 1
ATOM 1221 N N . ASN A 1 164 ? 26.988 -24.696 -19.072 1.00 42.34 164 ASN A N 1
ATOM 1222 C CA . ASN A 1 164 ? 27.395 -25.171 -20.403 1.00 42.34 164 ASN A CA 1
ATOM 1223 C C . ASN A 1 164 ? 28.547 -24.382 -21.033 1.00 42.34 164 ASN A C 1
ATOM 1225 O O .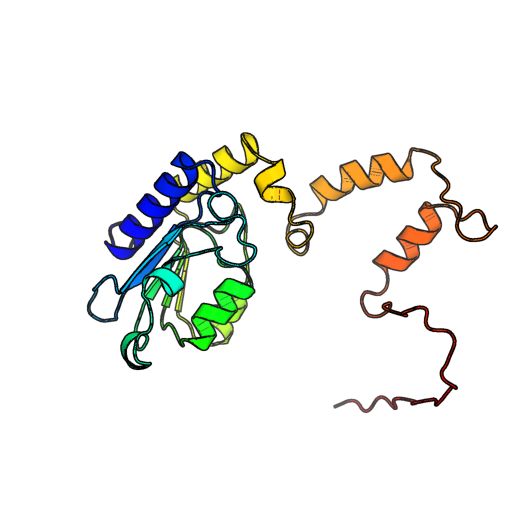 ASN A 1 164 ? 29.213 -24.885 -21.938 1.00 42.34 164 ASN A O 1
ATOM 1229 N N . THR A 1 165 ? 28.837 -23.171 -20.561 1.00 44.19 165 THR A N 1
ATOM 1230 C CA . THR A 1 165 ? 30.092 -22.500 -20.901 1.00 44.19 165 THR A CA 1
ATOM 1231 C C . THR A 1 165 ? 31.174 -22.974 -19.937 1.00 44.19 165 THR A C 1
ATOM 1233 O O . THR A 1 165 ? 31.059 -22.752 -18.737 1.00 44.19 165 THR A O 1
ATOM 1236 N N . ASN A 1 166 ? 32.238 -23.607 -20.442 1.00 42.03 166 ASN A N 1
ATOM 1237 C CA . ASN A 1 166 ? 33.446 -23.990 -19.690 1.00 42.03 166 ASN A CA 1
ATOM 1238 C C . ASN A 1 166 ? 34.216 -22.756 -19.153 1.00 42.03 166 ASN A C 1
ATOM 1240 O O . ASN A 1 166 ? 35.387 -22.534 -19.466 1.00 42.03 166 ASN A O 1
ATOM 1244 N N . CYS A 1 167 ? 33.570 -21.917 -18.348 1.00 43.03 167 CYS A N 1
ATOM 1245 C CA . CYS A 1 167 ? 34.180 -20.773 -17.699 1.00 43.03 167 CYS A CA 1
ATOM 1246 C C . CYS A 1 167 ? 34.893 -21.246 -16.434 1.00 43.03 167 CYS A C 1
ATOM 1248 O O . CYS A 1 167 ? 34.278 -21.738 -15.494 1.00 43.03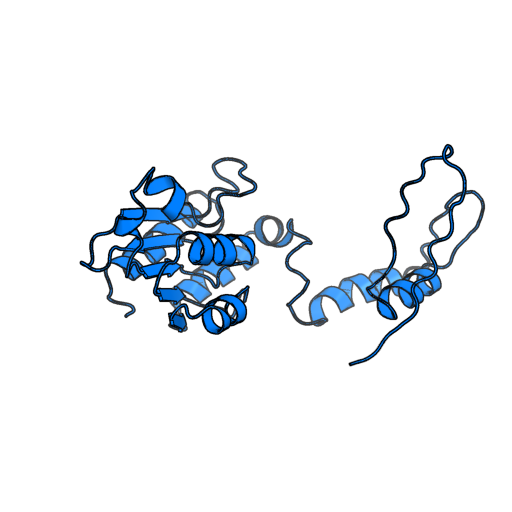 167 CYS A O 1
ATOM 1250 N N . SER A 1 168 ? 36.215 -21.087 -16.395 1.00 42.88 168 SER A N 1
ATOM 1251 C CA . SER A 1 168 ? 37.007 -21.263 -15.177 1.00 42.88 168 SER A CA 1
ATOM 1252 C C . SER A 1 168 ? 37.281 -19.902 -14.544 1.00 42.88 168 SER A C 1
ATOM 1254 O O . SER A 1 168 ? 37.844 -19.033 -15.210 1.00 42.88 168 SER A O 1
ATOM 1256 N N . VAL A 1 169 ? 36.964 -19.727 -13.261 1.00 40.59 169 VAL A N 1
ATOM 1257 C CA . VAL A 1 169 ? 37.388 -18.547 -12.491 1.00 40.59 169 VAL A CA 1
ATOM 1258 C C . VAL A 1 169 ? 38.721 -18.872 -11.810 1.00 40.59 169 VAL A C 1
ATOM 1260 O O . VAL A 1 169 ? 38.850 -19.902 -11.145 1.00 40.59 169 VAL A O 1
ATOM 1263 N N . ARG A 1 170 ? 39.742 -18.023 -11.989 1.00 30.91 170 ARG A N 1
ATOM 1264 C CA . ARG A 1 170 ? 41.016 -18.127 -11.256 1.00 30.91 170 ARG A CA 1
ATOM 1265 C C . ARG A 1 170 ? 40.925 -17.307 -9.977 1.00 30.91 170 ARG A C 1
ATOM 1267 O O . ARG A 1 170 ? 40.861 -16.086 -10.042 1.00 30.91 170 ARG A O 1
ATOM 1274 N N . CYS A 1 171 ? 41.010 -17.972 -8.831 1.00 30.92 171 CYS A N 1
ATOM 1275 C CA . CYS A 1 171 ? 41.253 -17.322 -7.548 1.00 30.92 171 CYS A CA 1
ATOM 1276 C C . CYS A 1 171 ? 42.558 -17.892 -6.977 1.00 30.92 171 CYS A C 1
ATOM 1278 O O . CYS A 1 171 ? 42.706 -19.112 -6.887 1.00 30.92 171 CYS A O 1
ATOM 1280 N N . SER A 1 172 ? 43.531 -17.023 -6.674 1.00 39.31 172 SER A N 1
ATOM 1281 C CA . SER A 1 172 ? 44.790 -17.370 -5.982 1.00 39.31 172 SER A CA 1
ATOM 1282 C C . SER A 1 172 ? 45.472 -18.666 -6.468 1.00 39.31 172 SER A C 1
ATOM 1284 O O . SER A 1 172 ? 45.709 -19.591 -5.696 1.00 39.31 172 SER A O 1
ATOM 1286 N N . GLY A 1 173 ? 45.752 -18.755 -7.772 1.00 40.41 173 GLY A N 1
ATOM 1287 C CA . GLY A 1 173 ? 46.597 -19.812 -8.350 1.00 40.41 173 GLY A CA 1
ATOM 1288 C C . GLY A 1 173 ? 45.960 -21.196 -8.523 1.00 40.41 173 GLY A C 1
ATOM 1289 O O . GLY A 1 173 ? 46.590 -22.057 -9.127 1.00 40.41 173 GLY A O 1
ATOM 1290 N N . THR A 1 174 ? 44.715 -21.415 -8.088 1.00 40.84 174 THR A N 1
ATOM 1291 C CA . THR A 1 174 ? 44.037 -22.716 -8.241 1.00 40.84 174 THR A CA 1
ATOM 1292 C C . THR A 1 174 ? 42.864 -22.600 -9.214 1.00 40.84 174 THR A C 1
ATOM 1294 O O . THR A 1 174 ? 42.052 -21.678 -9.129 1.00 40.84 174 THR A O 1
ATOM 1297 N N . ARG A 1 175 ? 42.785 -23.520 -10.184 1.00 38.12 175 ARG A N 1
ATOM 1298 C CA . ARG A 1 175 ? 41.707 -23.573 -11.182 1.00 38.12 175 ARG A CA 1
ATOM 1299 C C . ARG A 1 175 ? 40.552 -24.389 -10.593 1.00 38.12 175 ARG A C 1
ATOM 1301 O O . ARG A 1 175 ? 40.671 -25.603 -10.469 1.00 38.12 175 ARG A O 1
ATOM 1308 N N . ILE A 1 176 ? 39.459 -23.732 -10.209 1.00 46.38 176 ILE A N 1
ATOM 1309 C CA . ILE A 1 176 ? 38.272 -24.404 -9.659 1.00 46.38 176 ILE A CA 1
ATOM 1310 C C . ILE A 1 176 ? 37.197 -24.456 -10.747 1.00 46.38 176 ILE A C 1
ATOM 1312 O O . ILE A 1 176 ? 36.872 -23.437 -11.357 1.00 46.38 176 ILE A O 1
ATOM 1316 N N . SER A 1 177 ? 36.657 -25.649 -11.003 1.00 46.06 177 SER A N 1
ATOM 1317 C CA . SER A 1 177 ? 35.489 -25.811 -11.873 1.00 46.06 177 SER A CA 1
ATOM 1318 C C . SER A 1 177 ? 34.264 -25.167 -11.223 1.00 46.06 177 SER A C 1
ATOM 1320 O O . SER A 1 177 ? 33.943 -25.479 -10.073 1.00 46.06 177 SER A O 1
ATOM 1322 N N . VAL A 1 178 ? 33.547 -24.318 -11.962 1.00 47.31 178 VAL A N 1
ATOM 1323 C CA . VAL A 1 178 ? 32.320 -23.646 -11.491 1.00 47.31 178 VAL A CA 1
ATOM 1324 C C . VAL A 1 178 ? 31.252 -24.667 -11.068 1.00 47.31 178 VAL A C 1
ATOM 1326 O O . VAL A 1 178 ? 30.530 -24.435 -10.099 1.00 47.31 178 VAL A O 1
ATOM 1329 N N . SER A 1 179 ? 31.241 -25.859 -11.678 1.00 45.94 179 SER A N 1
ATOM 1330 C CA . SER A 1 179 ? 30.352 -26.963 -11.288 1.00 45.94 179 SER A CA 1
ATOM 1331 C C . SER A 1 179 ? 30.548 -27.442 -9.839 1.00 45.94 179 SER A C 1
ATOM 1333 O O . SER A 1 179 ? 29.582 -27.838 -9.185 1.00 45.94 179 SER A O 1
ATOM 1335 N N . ASN A 1 180 ? 31.769 -27.355 -9.297 1.00 43.25 180 ASN A N 1
ATOM 1336 C CA . ASN A 1 180 ? 32.071 -27.775 -7.922 1.00 43.25 180 ASN A CA 1
ATOM 1337 C C . ASN A 1 180 ? 31.762 -26.692 -6.876 1.00 43.25 180 ASN A C 1
ATOM 1339 O O . ASN A 1 180 ? 31.513 -27.020 -5.715 1.00 43.25 180 ASN A O 1
ATOM 1343 N N . LEU A 1 181 ? 31.742 -25.419 -7.280 1.00 46.03 181 LEU A N 1
ATOM 1344 C CA . LEU A 1 181 ? 31.361 -24.293 -6.421 1.00 46.03 181 LEU A CA 1
ATOM 1345 C C . LEU A 1 181 ? 29.847 -24.267 -6.173 1.00 46.03 181 LEU A C 1
ATOM 1347 O O . LEU A 1 181 ? 29.405 -24.041 -5.048 1.00 46.03 181 LEU A O 1
ATOM 1351 N N . ILE A 1 182 ? 29.052 -24.583 -7.198 1.00 45.50 182 ILE A N 1
ATOM 1352 C CA . ILE A 1 182 ? 27.586 -24.555 -7.113 1.00 45.50 182 ILE A CA 1
ATOM 1353 C C . ILE A 1 182 ? 27.048 -25.715 -6.255 1.00 45.50 182 ILE A C 1
ATOM 1355 O O . ILE A 1 182 ? 26.139 -25.503 -5.455 1.00 45.50 182 ILE A O 1
ATOM 1359 N N . ARG A 1 183 ? 27.649 -26.917 -6.312 1.00 41.59 183 ARG A N 1
ATOM 1360 C CA . ARG A 1 183 ? 27.236 -28.045 -5.445 1.00 41.59 183 ARG A CA 1
ATOM 1361 C C . ARG A 1 183 ? 27.358 -27.748 -3.946 1.00 41.59 183 ARG A C 1
ATOM 1363 O O . ARG A 1 183 ? 26.563 -28.269 -3.173 1.00 41.59 183 ARG A O 1
ATOM 1370 N N . HIS A 1 184 ? 28.311 -26.913 -3.533 1.00 38.66 184 HIS A N 1
ATOM 1371 C CA . HIS A 1 184 ? 28.456 -26.536 -2.123 1.00 38.66 184 HIS A CA 1
ATOM 1372 C C . HIS A 1 184 ? 27.440 -25.479 -1.673 1.00 38.66 184 HIS A C 1
ATOM 1374 O O . HIS A 1 184 ? 27.009 -25.518 -0.524 1.00 38.66 184 HIS A O 1
ATOM 1380 N N . ALA A 1 185 ? 27.025 -24.571 -2.561 1.00 39.47 185 ALA A N 1
ATOM 1381 C CA . ALA A 1 185 ? 26.083 -23.504 -2.221 1.00 39.47 185 ALA A CA 1
ATOM 1382 C C . ALA A 1 185 ? 24.634 -24.000 -2.046 1.00 39.47 185 ALA A C 1
ATOM 1384 O O . ALA A 1 185 ? 23.874 -23.407 -1.288 1.00 39.47 185 ALA A O 1
ATOM 1385 N N . TYR A 1 186 ? 24.254 -25.099 -2.708 1.00 39.03 186 TYR A N 1
ATOM 1386 C CA . TYR A 1 186 ? 22.872 -25.599 -2.707 1.00 39.03 186 TYR A CA 1
ATOM 1387 C C . TYR A 1 186 ? 22.541 -26.615 -1.598 1.00 39.03 186 TYR A C 1
ATOM 1389 O O . TYR A 1 186 ? 21.370 -26.937 -1.423 1.00 39.03 186 TYR A O 1
ATOM 1397 N N . ILE A 1 187 ? 23.525 -27.127 -0.843 1.00 38.59 187 ILE A N 1
ATOM 1398 C CA . ILE A 1 187 ? 23.300 -28.234 0.115 1.00 38.59 187 ILE A CA 1
ATOM 1399 C C . ILE A 1 187 ? 23.274 -27.776 1.590 1.00 38.59 187 ILE A C 1
ATOM 1401 O O . ILE A 1 187 ? 22.816 -28.528 2.442 1.00 38.59 187 ILE A O 1
ATOM 1405 N N . ASN A 1 188 ? 23.685 -26.546 1.934 1.00 28.06 188 ASN A N 1
ATOM 1406 C CA . ASN A 1 188 ? 23.607 -26.050 3.320 1.00 28.06 188 ASN A CA 1
ATOM 1407 C C . ASN A 1 188 ? 23.522 -24.510 3.402 1.00 28.06 188 ASN A C 1
ATOM 1409 O O . ASN A 1 188 ? 24.544 -23.850 3.222 1.00 28.06 188 ASN A O 1
ATOM 1413 N N . PRO A 1 189 ? 22.368 -23.908 3.753 1.00 35.06 189 PRO A N 1
ATOM 1414 C CA . PRO A 1 189 ? 22.220 -22.449 3.780 1.00 35.06 189 PRO A CA 1
ATOM 1415 C C . PRO A 1 189 ? 22.811 -21.754 5.028 1.00 35.06 189 PRO A C 1
ATOM 1417 O O . PRO A 1 189 ? 22.666 -20.544 5.165 1.00 35.06 189 PRO A O 1
ATOM 1420 N N . ILE A 1 190 ? 23.473 -22.465 5.954 1.00 35.94 190 ILE A N 1
ATOM 1421 C CA . ILE A 1 190 ? 23.809 -21.914 7.290 1.00 35.94 190 ILE A CA 1
ATOM 1422 C C . ILE A 1 190 ? 25.243 -21.368 7.438 1.00 35.94 190 ILE A C 1
ATOM 1424 O O . ILE A 1 190 ? 25.546 -20.721 8.435 1.00 35.94 190 ILE A O 1
ATOM 1428 N N . TYR A 1 191 ? 26.142 -21.494 6.462 1.00 31.00 191 TYR A N 1
ATOM 1429 C CA . TYR A 1 191 ? 27.490 -20.937 6.629 1.00 31.00 191 TYR A CA 1
ATOM 1430 C C . TYR A 1 191 ? 28.016 -20.304 5.345 1.00 31.00 191 TYR A C 1
ATOM 1432 O O . TYR A 1 191 ? 28.175 -20.998 4.352 1.00 31.00 191 TYR A O 1
ATOM 1440 N N . ILE A 1 192 ? 28.336 -19.002 5.398 1.00 32.06 192 ILE A N 1
ATOM 1441 C CA . ILE A 1 192 ? 29.660 -18.408 5.105 1.00 32.06 192 ILE A CA 1
ATOM 1442 C C . ILE A 1 192 ? 29.513 -16.872 5.012 1.00 32.06 192 ILE A C 1
ATOM 1444 O O . ILE A 1 192 ? 29.146 -16.313 3.985 1.00 32.06 192 ILE A O 1
ATOM 1448 N N . TRP A 1 193 ? 29.899 -16.173 6.083 1.00 25.64 193 TRP A N 1
ATOM 1449 C CA . TRP A 1 193 ? 30.578 -14.877 5.979 1.00 25.64 193 TRP A CA 1
ATOM 1450 C C . TRP A 1 193 ? 31.845 -14.981 6.830 1.00 25.64 193 TRP A C 1
ATOM 1452 O O . TRP A 1 193 ? 31.835 -14.752 8.037 1.00 25.64 193 TRP A O 1
ATOM 1462 N N . LYS A 1 194 ? 32.942 -15.441 6.223 1.00 28.58 194 LYS A N 1
ATOM 1463 C CA . LYS A 1 194 ? 34.278 -15.280 6.806 1.00 28.58 194 LYS A CA 1
ATOM 1464 C C . LYS A 1 194 ? 34.889 -14.049 6.161 1.00 28.58 194 LYS A C 1
ATOM 1466 O O . LYS A 1 194 ? 35.307 -14.098 5.009 1.00 28.58 194 LYS A O 1
ATOM 1471 N N . SER A 1 195 ? 34.906 -12.949 6.907 1.00 32.75 195 SER A N 1
ATOM 1472 C CA . SER A 1 195 ? 35.701 -11.784 6.543 1.00 32.75 195 SER A CA 1
ATOM 1473 C C . SER A 1 195 ? 37.184 -12.164 6.629 1.00 32.75 195 SER A C 1
ATOM 1475 O O . SER A 1 195 ? 37.635 -12.785 7.596 1.00 32.75 195 SER A O 1
ATOM 1477 N N . ASN A 1 196 ? 37.934 -11.847 5.576 1.00 34.38 196 ASN A N 1
ATOM 1478 C CA . ASN A 1 196 ? 39.385 -11.965 5.569 1.00 34.38 196 ASN A CA 1
ATOM 1479 C C . ASN A 1 196 ? 39.960 -10.827 6.412 1.00 34.38 196 ASN A C 1
ATOM 1481 O O . ASN A 1 196 ? 40.147 -9.722 5.911 1.00 34.38 196 ASN A O 1
ATOM 1485 N N . ASN A 1 197 ? 40.246 -11.094 7.686 1.00 29.22 197 ASN A N 1
ATOM 1486 C CA . ASN A 1 197 ? 41.058 -10.203 8.506 1.00 29.22 197 ASN A CA 1
ATOM 1487 C C . ASN A 1 197 ? 42.159 -11.021 9.206 1.00 29.22 197 ASN A C 1
ATOM 1489 O O . ASN A 1 197 ? 41.856 -11.803 10.114 1.00 29.22 197 ASN A O 1
ATOM 1493 N N . PRO A 1 198 ? 43.431 -10.925 8.775 1.00 34.75 198 PRO A N 1
ATOM 1494 C CA . PRO A 1 198 ? 44.512 -11.751 9.291 1.00 34.75 198 PRO A CA 1
ATOM 1495 C C . PRO A 1 198 ? 45.113 -11.109 10.547 1.00 34.75 198 PRO A C 1
ATOM 1497 O O . PRO A 1 198 ? 46.260 -10.686 10.542 1.00 34.75 198 PRO A O 1
ATOM 1500 N N . SER A 1 199 ? 44.338 -10.998 11.626 1.00 33.16 199 SER A N 1
ATOM 1501 C CA . SER A 1 199 ? 44.864 -10.603 12.943 1.00 33.16 199 SER A CA 1
ATOM 1502 C C . SER A 1 199 ? 43.829 -10.771 14.058 1.00 33.16 199 SER A C 1
ATOM 1504 O O . SER A 1 199 ? 43.394 -9.802 14.669 1.00 33.16 199 SER A O 1
ATOM 1506 N N . ARG A 1 200 ? 43.434 -12.008 14.380 1.00 33.16 200 ARG A N 1
ATOM 1507 C CA . ARG A 1 200 ? 43.049 -12.361 15.761 1.00 33.16 200 ARG A CA 1
ATOM 1508 C C . ARG A 1 200 ? 42.979 -13.870 15.957 1.00 33.16 200 ARG A C 1
ATOM 1510 O O . ARG A 1 200 ? 42.458 -14.616 15.134 1.00 33.16 200 ARG A O 1
ATOM 1517 N N . SER A 1 201 ? 43.603 -14.287 17.047 1.00 30.41 201 SER A N 1
ATOM 1518 C CA . SER A 1 201 ? 43.857 -15.651 17.477 1.00 30.41 201 SER A CA 1
ATOM 1519 C C . SER A 1 201 ? 42.578 -16.438 17.773 1.00 30.41 201 SER A C 1
ATOM 1521 O O . SER A 1 201 ? 41.546 -15.905 18.173 1.00 30.41 201 SER A O 1
ATOM 1523 N N . ARG A 1 202 ? 42.690 -17.750 17.550 1.00 34.00 202 ARG A N 1
ATOM 1524 C CA . ARG A 1 202 ? 41.679 -18.782 17.780 1.00 34.00 202 ARG A CA 1
ATOM 1525 C C . ARG A 1 202 ? 41.225 -18.774 19.242 1.00 34.00 202 ARG A C 1
ATOM 1527 O O . ARG A 1 202 ? 42.045 -19.021 20.114 1.00 34.00 202 ARG A O 1
ATOM 1534 N N . ASN A 1 203 ? 39.924 -18.626 19.477 1.00 29.83 203 ASN A N 1
ATOM 1535 C CA . ASN A 1 203 ? 39.264 -19.217 20.637 1.00 29.83 203 ASN A CA 1
ATOM 1536 C C . ASN A 1 203 ? 38.019 -19.969 20.162 1.00 29.83 203 ASN A C 1
ATOM 1538 O O . ASN A 1 203 ? 37.102 -19.418 19.560 1.00 29.83 203 ASN A O 1
ATOM 1542 N N . THR A 1 204 ? 38.065 -21.276 20.377 1.00 32.72 204 THR A N 1
ATOM 1543 C CA . THR A 1 204 ? 37.046 -22.277 20.083 1.00 32.72 204 THR A CA 1
ATOM 1544 C C . THR A 1 204 ? 35.834 -22.109 20.996 1.00 32.72 204 THR A C 1
ATOM 1546 O O . THR A 1 204 ? 35.977 -22.245 22.207 1.00 32.72 204 THR A O 1
ATOM 1549 N N . PHE A 1 205 ? 34.639 -21.926 20.432 1.00 30.78 205 PHE A N 1
ATOM 1550 C CA . PHE A 1 205 ? 33.381 -22.197 21.134 1.00 30.78 205 PHE A CA 1
ATOM 1551 C C . PHE A 1 205 ? 32.745 -23.455 20.533 1.00 30.78 205 PHE A C 1
ATOM 1553 O O . PHE A 1 205 ? 32.286 -23.454 19.393 1.00 30.78 205 PHE A O 1
ATOM 1560 N N . LYS A 1 206 ? 32.780 -24.555 21.296 1.00 31.09 206 LYS A N 1
ATOM 1561 C CA . LYS A 1 206 ? 32.006 -25.776 21.033 1.00 31.09 206 LYS A CA 1
ATOM 1562 C C . LYS A 1 206 ? 30.564 -25.520 21.479 1.00 31.09 206 LYS A C 1
ATOM 1564 O O . LYS A 1 206 ? 30.341 -25.330 22.671 1.00 31.09 206 LYS A O 1
ATOM 1569 N N . SER A 1 207 ? 29.593 -25.556 20.571 1.00 31.78 207 SER A N 1
ATOM 1570 C CA . SER A 1 207 ? 28.181 -25.668 20.945 1.00 31.78 207 SER A CA 1
ATOM 1571 C C . SER A 1 207 ? 27.829 -27.144 21.154 1.00 31.78 207 SER A C 1
ATOM 1573 O O . SER A 1 207 ? 27.920 -27.968 20.245 1.00 31.78 207 SER A O 1
ATOM 1575 N N . LYS A 1 208 ? 27.458 -27.489 22.391 1.00 29.33 208 LYS A N 1
ATOM 1576 C CA . LYS A 1 208 ? 26.689 -28.698 22.697 1.00 29.33 208 LYS A CA 1
ATOM 1577 C C . LYS A 1 208 ? 25.249 -28.448 22.254 1.00 29.33 208 LYS A C 1
ATOM 1579 O O . LYS A 1 208 ? 24.642 -27.467 22.669 1.00 29.33 208 LYS A O 1
ATOM 1584 N N . ILE A 1 209 ? 24.734 -29.348 21.429 1.00 28.97 209 ILE A N 1
ATOM 1585 C CA . ILE A 1 209 ? 23.309 -29.500 21.139 1.00 28.97 209 ILE A CA 1
ATOM 1586 C C . ILE A 1 209 ? 22.630 -29.961 22.436 1.00 28.97 209 ILE A C 1
ATOM 1588 O O . ILE A 1 209 ? 23.036 -30.971 23.008 1.00 28.97 209 ILE A O 1
ATOM 1592 N N . ILE A 1 210 ? 21.623 -29.223 22.902 1.00 27.42 210 ILE A N 1
ATOM 1593 C CA . ILE A 1 210 ? 20.625 -29.723 23.851 1.00 27.42 210 ILE A CA 1
ATOM 1594 C C . ILE A 1 210 ? 19.276 -29.550 23.161 1.00 27.42 210 ILE A C 1
ATOM 1596 O O . ILE A 1 210 ? 18.866 -28.435 22.854 1.00 27.42 210 ILE A O 1
ATOM 1600 N N . SER A 1 211 ? 18.656 -30.684 22.864 1.00 32.72 211 SER A N 1
ATOM 1601 C CA . SER A 1 211 ? 17.288 -30.833 22.387 1.00 32.72 211 SER A CA 1
ATOM 1602 C C . SER A 1 211 ? 16.305 -30.713 23.550 1.00 32.72 211 SER A C 1
ATOM 1604 O O . SER A 1 211 ? 16.474 -31.451 24.520 1.00 32.72 211 SER A O 1
ATOM 1606 N N . PHE A 1 212 ? 15.283 -29.870 23.400 1.00 35.62 212 PHE A N 1
ATOM 1607 C CA . PHE A 1 212 ? 13.901 -30.100 23.834 1.00 35.62 212 PHE A CA 1
ATOM 1608 C C . PHE A 1 212 ? 12.972 -29.322 22.901 1.00 35.62 212 PHE A C 1
ATOM 1610 O O . PHE A 1 212 ? 13.335 -28.173 22.560 1.00 35.62 212 PHE A O 1
#

Radius of gyration: 22.02 Å; Cα contacts (8 Å, |Δi|>4): 342; chains: 1; bounding box: 61×44×45 Å

InterPro domains:
  IPR002125 Cytidine and deoxycytidylate deaminase domain [PF00383] (9-98)
  IPR002125 Cytidine and deoxycytidylate deaminase domain [PS51747] (1-117)
  IPR016193 Cytidine deaminase-like [SSF53927] (9-140)

Mean predicted aligned error: 14.19 Å

Organism: NCBI:txid1612424